Protein AF-A0A256YGH6-F1 (afdb_monomer_lite)

Structure (mmCIF, N/CA/C/O backbone):
data_AF-A0A256YGH6-F1
#
_entry.id   AF-A0A256YGH6-F1
#
loop_
_atom_site.group_PDB
_atom_site.id
_atom_site.type_symbol
_atom_site.label_atom_id
_atom_site.label_alt_id
_atom_site.label_comp_id
_atom_site.label_asym_id
_atom_site.label_entity_id
_atom_site.label_seq_id
_atom_site.pdbx_PDB_ins_code
_atom_site.Cartn_x
_atom_site.Cartn_y
_atom_site.Cartn_z
_atom_site.occupancy
_atom_site.B_iso_or_equiv
_atom_site.auth_seq_id
_atom_site.auth_comp_id
_atom_site.auth_asym_id
_atom_site.auth_atom_id
_atom_site.pdbx_PDB_model_num
ATOM 1 N N . MET A 1 1 ? -4.719 -17.980 8.425 1.00 71.00 1 MET A N 1
ATOM 2 C CA . MET A 1 1 ? -3.438 -17.326 8.752 1.00 71.00 1 MET A CA 1
ATOM 3 C C . MET A 1 1 ? -3.113 -16.319 7.674 1.00 71.00 1 MET A C 1
ATOM 5 O O . MET A 1 1 ? -2.747 -16.699 6.565 1.00 71.00 1 MET A O 1
ATOM 9 N N . SER A 1 2 ? -3.296 -15.052 8.016 1.00 83.19 2 SER A N 1
ATOM 10 C CA . SER A 1 2 ? -3.000 -13.905 7.166 1.00 83.19 2 SER A CA 1
ATOM 11 C C . SER A 1 2 ? -1.559 -13.424 7.353 1.00 83.19 2 SER A C 1
ATOM 13 O O . SER A 1 2 ? -1.019 -13.462 8.461 1.00 83.19 2 SER A O 1
ATOM 15 N N . ASN A 1 3 ? -0.956 -12.934 6.267 1.00 86.62 3 ASN A N 1
ATOM 16 C CA . ASN A 1 3 ? 0.365 -12.302 6.276 1.00 86.62 3 ASN A CA 1
ATOM 17 C C . ASN A 1 3 ? 0.227 -10.785 6.457 1.00 86.62 3 ASN A C 1
ATOM 19 O O . ASN A 1 3 ? -0.635 -10.165 5.835 1.00 86.62 3 ASN A O 1
ATOM 23 N N . ILE A 1 4 ? 1.121 -10.171 7.237 1.00 89.56 4 ILE A N 1
ATOM 24 C CA . ILE A 1 4 ? 1.230 -8.709 7.340 1.00 89.56 4 ILE A CA 1
ATOM 25 C C . ILE A 1 4 ? 2.461 -8.231 6.583 1.00 89.56 4 ILE A C 1
ATOM 27 O O . ILE A 1 4 ? 3.572 -8.694 6.828 1.00 89.56 4 ILE A O 1
ATOM 31 N N . ILE A 1 5 ? 2.263 -7.247 5.707 1.00 91.50 5 ILE A N 1
ATOM 32 C CA . ILE A 1 5 ? 3.339 -6.570 4.986 1.00 91.50 5 ILE A CA 1
ATOM 33 C C . ILE A 1 5 ? 3.406 -5.126 5.480 1.00 91.50 5 ILE A C 1
ATOM 35 O O . ILE A 1 5 ? 2.500 -4.331 5.235 1.00 91.50 5 ILE A O 1
ATOM 39 N N . GLY A 1 6 ? 4.487 -4.784 6.180 1.00 92.25 6 GLY A N 1
ATOM 40 C CA . GLY A 1 6 ? 4.780 -3.406 6.568 1.00 92.25 6 GLY A CA 1
ATOM 41 C C . GLY A 1 6 ? 5.519 -2.670 5.452 1.00 92.25 6 GLY A C 1
ATOM 42 O O . GLY A 1 6 ? 6.625 -3.059 5.089 1.00 92.25 6 GLY A O 1
ATOM 43 N N . VAL A 1 7 ? 4.938 -1.589 4.928 1.00 93.88 7 VAL A N 1
ATOM 44 C CA . VAL A 1 7 ? 5.594 -0.723 3.934 1.00 93.88 7 VAL A CA 1
ATOM 45 C C . VAL A 1 7 ? 6.160 0.506 4.639 1.00 93.88 7 VAL A C 1
ATOM 47 O O . VAL A 1 7 ? 5.420 1.398 5.052 1.00 93.88 7 VAL A O 1
ATOM 50 N N . VAL A 1 8 ? 7.485 0.563 4.772 1.00 92.81 8 VAL A N 1
ATOM 51 C CA . VAL A 1 8 ? 8.197 1.615 5.515 1.00 92.81 8 VAL A CA 1
ATOM 52 C C . VAL A 1 8 ? 9.238 2.316 4.645 1.00 92.81 8 VAL A C 1
ATOM 54 O O . VAL A 1 8 ? 9.671 1.798 3.621 1.00 92.81 8 VAL A O 1
ATOM 57 N N . SER A 1 9 ? 9.640 3.527 5.035 1.00 91.62 9 SER A N 1
ATOM 58 C CA . SER A 1 9 ? 10.709 4.267 4.356 1.00 91.62 9 SER A CA 1
ATOM 59 C C . SER A 1 9 ? 11.329 5.320 5.265 1.00 91.62 9 SER A C 1
ATOM 61 O O . SER A 1 9 ? 10.597 5.977 6.002 1.00 91.62 9 SER A O 1
ATOM 63 N N . GLY A 1 10 ? 12.622 5.603 5.099 1.00 86.00 10 GLY A N 1
ATOM 64 C CA . GLY A 1 10 ? 13.323 6.632 5.880 1.00 86.00 10 GLY A CA 1
ATOM 65 C C . GLY A 1 10 ? 13.026 8.091 5.501 1.00 86.00 10 GLY A C 1
ATOM 66 O O . GLY A 1 10 ? 13.488 8.992 6.192 1.00 86.00 10 GLY A O 1
ATOM 67 N N . LYS A 1 11 ? 12.293 8.362 4.407 1.00 88.31 11 LYS A N 1
ATOM 68 C CA . LYS A 1 11 ? 11.998 9.729 3.932 1.00 88.31 11 LYS A CA 1
ATOM 69 C C . LYS A 1 11 ? 10.553 9.891 3.447 1.00 88.31 11 LYS A C 1
ATOM 71 O O . LYS A 1 11 ? 9.914 8.936 3.001 1.00 88.31 11 LYS A O 1
ATOM 76 N N . GLY A 1 12 ? 10.039 11.120 3.510 1.00 88.06 12 GLY A N 1
ATOM 77 C CA . GLY A 1 12 ? 8.783 11.506 2.860 1.00 88.06 12 GLY A CA 1
ATOM 78 C C . GLY A 1 12 ? 8.911 11.522 1.331 1.00 88.06 12 GLY A C 1
ATOM 79 O O . GLY A 1 12 ? 10.006 11.665 0.795 1.00 88.06 12 GLY A O 1
ATOM 80 N N . GLY A 1 13 ? 7.798 11.351 0.614 1.00 89.31 13 GLY A N 1
ATOM 81 C CA . GLY A 1 13 ? 7.758 11.513 -0.849 1.00 89.31 13 GLY A CA 1
ATOM 82 C C . GLY A 1 13 ? 8.298 10.350 -1.696 1.00 89.31 13 GLY A C 1
ATOM 83 O O . GLY A 1 13 ? 8.192 10.410 -2.920 1.00 89.31 13 GLY A O 1
ATOM 84 N N . VAL A 1 14 ? 8.795 9.266 -1.086 1.00 93.69 14 VAL A N 1
ATOM 85 C CA . VAL A 1 14 ? 9.309 8.082 -1.814 1.00 93.69 14 VAL A CA 1
ATOM 86 C C . VAL A 1 14 ? 8.220 7.208 -2.453 1.00 93.69 14 VAL A C 1
ATOM 88 O O . VAL A 1 14 ? 8.531 6.278 -3.186 1.00 93.69 14 VAL A O 1
ATOM 91 N N . GLY A 1 15 ? 6.940 7.484 -2.177 1.00 94.50 15 GLY A N 1
ATOM 92 C CA . GLY A 1 15 ? 5.806 6.786 -2.793 1.00 94.50 15 GLY A CA 1
ATOM 93 C C . GLY A 1 15 ? 5.227 5.600 -2.014 1.00 94.50 15 GLY A C 1
ATOM 94 O O . GLY A 1 15 ? 4.549 4.792 -2.634 1.00 94.50 15 GLY A O 1
ATOM 95 N N . LYS A 1 16 ? 5.432 5.501 -0.689 1.00 96.12 16 LYS A N 1
ATOM 96 C CA . LYS A 1 16 ? 4.867 4.426 0.163 1.00 96.12 16 LYS A CA 1
ATOM 97 C C . LYS A 1 16 ? 3.370 4.184 -0.072 1.00 96.12 16 LYS A C 1
ATOM 99 O O . LYS A 1 16 ? 2.977 3.067 -0.364 1.00 96.12 16 LYS A O 1
ATOM 104 N N . THR A 1 17 ? 2.550 5.233 0.011 1.00 96.25 17 THR A N 1
ATOM 105 C CA . THR A 1 17 ? 1.087 5.152 -0.154 1.00 96.25 17 THR A CA 1
ATOM 106 C C . THR A 1 17 ? 0.711 4.590 -1.522 1.00 96.25 17 THR A C 1
ATOM 108 O O . THR A 1 17 ? -0.016 3.605 -1.627 1.00 96.25 17 THR A O 1
ATOM 111 N N . THR A 1 18 ? 1.294 5.166 -2.575 1.00 97.50 18 THR A N 1
ATOM 112 C CA . THR A 1 18 ? 1.090 4.728 -3.956 1.00 97.50 18 THR A CA 1
ATOM 113 C C . THR A 1 18 ? 1.539 3.288 -4.162 1.00 97.50 18 THR A C 1
ATOM 115 O O . THR A 1 18 ? 0.856 2.525 -4.841 1.00 97.50 18 THR A O 1
ATOM 118 N N . PHE A 1 19 ? 2.667 2.906 -3.567 1.00 98.00 19 PHE A N 1
ATOM 119 C CA . PHE A 1 19 ? 3.175 1.546 -3.607 1.00 98.00 19 PHE A CA 1
ATOM 120 C C . PHE A 1 19 ? 2.209 0.570 -2.925 1.00 98.00 19 PHE A C 1
ATOM 122 O O . PHE A 1 19 ? 1.831 -0.414 -3.550 1.00 98.00 19 PHE A O 1
ATOM 129 N N . SER A 1 20 ? 1.739 0.861 -1.708 1.00 97.94 20 SER A N 1
ATOM 130 C CA . SER A 1 20 ? 0.801 0.000 -0.972 1.00 97.94 20 SER A CA 1
ATOM 131 C C . SER A 1 20 ? -0.504 -0.228 -1.738 1.00 97.94 20 SER A C 1
ATOM 133 O O . SER A 1 20 ? -0.975 -1.359 -1.832 1.00 97.94 20 SER A O 1
ATOM 135 N N . ILE A 1 21 ? -1.061 0.830 -2.338 1.00 98.31 21 ILE A N 1
ATOM 136 C CA . ILE A 1 21 ? -2.282 0.751 -3.153 1.00 98.31 21 ILE A CA 1
ATOM 137 C C . ILE A 1 21 ? -2.081 -0.150 -4.373 1.00 98.31 21 ILE A C 1
ATOM 139 O O . ILE A 1 21 ? -2.912 -1.012 -4.657 1.00 98.31 21 ILE A O 1
ATOM 143 N N . ASN A 1 22 ? -0.981 0.038 -5.103 1.00 98.50 22 ASN A N 1
ATOM 144 C CA . ASN A 1 22 ? -0.730 -0.727 -6.322 1.00 98.50 22 ASN A CA 1
ATOM 145 C C . ASN A 1 22 ? -0.284 -2.162 -6.039 1.00 98.50 22 ASN A C 1
ATOM 147 O O . ASN A 1 22 ? -0.649 -3.060 -6.790 1.00 98.50 22 ASN A O 1
ATOM 151 N N . LEU A 1 23 ? 0.416 -2.409 -4.932 1.00 98.25 23 LEU A N 1
ATOM 152 C CA . LEU A 1 23 ? 0.711 -3.763 -4.482 1.00 98.25 23 LEU A CA 1
ATOM 153 C C . LEU A 1 23 ? -0.577 -4.521 -4.137 1.00 98.25 23 LEU A C 1
ATOM 155 O O . LEU A 1 23 ? -0.752 -5.647 -4.590 1.00 98.25 23 LEU A O 1
ATOM 159 N N . ALA A 1 24 ? -1.505 -3.902 -3.400 1.00 98.25 24 ALA A N 1
ATOM 160 C CA . ALA A 1 24 ? -2.806 -4.506 -3.109 1.00 98.25 24 ALA A CA 1
ATOM 161 C C . ALA A 1 24 ? -3.620 -4.767 -4.387 1.00 98.25 24 ALA A C 1
ATOM 163 O O . ALA A 1 24 ? -4.238 -5.821 -4.528 1.00 98.25 24 ALA A O 1
ATOM 164 N N . ALA A 1 25 ? -3.572 -3.841 -5.350 1.00 98.44 25 ALA A N 1
ATOM 165 C CA . ALA A 1 25 ? -4.190 -4.026 -6.659 1.00 98.44 25 ALA A CA 1
ATOM 166 C C . ALA A 1 25 ? -3.588 -5.206 -7.437 1.00 98.44 25 ALA A C 1
ATOM 168 O O . ALA A 1 25 ? -4.333 -6.020 -7.975 1.00 98.44 25 ALA A O 1
ATOM 169 N N . ALA A 1 26 ? -2.261 -5.349 -7.444 1.00 98.19 26 ALA A N 1
ATOM 170 C CA . ALA A 1 26 ? -1.594 -6.486 -8.072 1.00 98.19 26 ALA A CA 1
ATOM 171 C C . ALA A 1 26 ? -1.927 -7.803 -7.362 1.00 98.19 26 ALA A C 1
ATOM 173 O O . ALA A 1 26 ? -2.310 -8.760 -8.020 1.00 98.19 26 ALA A O 1
ATOM 174 N N . LEU A 1 27 ? -1.873 -7.849 -6.027 1.00 97.38 27 LEU A N 1
ATOM 175 C CA . LEU A 1 27 ? -2.275 -9.024 -5.245 1.00 97.38 27 LEU A CA 1
ATOM 176 C C . LEU A 1 27 ? -3.722 -9.445 -5.547 1.00 97.38 27 LEU A C 1
ATOM 178 O O . LEU A 1 27 ? -3.999 -10.639 -5.655 1.00 97.38 27 LEU A O 1
ATOM 182 N N . LYS A 1 28 ? -4.628 -8.481 -5.753 1.00 97.00 28 LYS A N 1
ATOM 183 C CA . LYS A 1 28 ? -6.014 -8.757 -6.144 1.00 97.00 28 LYS A CA 1
ATOM 184 C C . LYS A 1 28 ? -6.123 -9.461 -7.500 1.00 97.00 28 LYS A C 1
ATOM 186 O O . LYS A 1 28 ? -6.984 -10.320 -7.643 1.00 97.00 28 LYS A O 1
ATOM 191 N N . GLU A 1 29 ? -5.269 -9.147 -8.473 1.00 95.75 29 GLU A N 1
ATOM 192 C CA . GLU A 1 29 ? -5.244 -9.875 -9.753 1.00 95.75 29 GLU A CA 1
ATOM 193 C C . GLU A 1 29 ? -4.756 -11.327 -9.618 1.00 95.75 29 GLU A C 1
ATOM 195 O O . GLU A 1 29 ? -5.006 -12.137 -10.504 1.00 95.75 29 GLU A O 1
ATOM 200 N N . PHE A 1 30 ? -4.093 -11.671 -8.510 1.00 95.94 30 PHE A N 1
ATOM 201 C CA . PHE A 1 30 ? -3.751 -13.049 -8.140 1.00 95.94 30 PHE A CA 1
ATOM 202 C C . PHE A 1 30 ? -4.774 -13.666 -7.166 1.00 95.94 30 PHE A C 1
ATOM 204 O O . PHE A 1 30 ? -4.424 -14.572 -6.396 1.00 95.94 30 PHE A O 1
ATOM 211 N N . ASP A 1 31 ? -6.009 -13.154 -7.170 1.00 95.75 31 ASP A N 1
ATOM 212 C CA . ASP A 1 31 ? -7.140 -13.582 -6.336 1.00 95.75 31 ASP A CA 1
ATOM 213 C C . ASP A 1 31 ? -6.859 -13.535 -4.826 1.00 95.75 31 ASP A C 1
ATOM 215 O O . ASP A 1 31 ? -7.415 -14.309 -4.046 1.00 95.75 31 ASP A O 1
ATOM 219 N N . GLN A 1 32 ? -5.965 -12.643 -4.386 1.00 95.25 32 GLN A N 1
ATOM 220 C CA . GLN A 1 32 ? -5.670 -12.484 -2.964 1.00 95.25 32 GLN A CA 1
ATOM 221 C C . GLN A 1 32 ? -6.642 -11.520 -2.294 1.00 95.25 32 GLN A C 1
ATOM 223 O O . GLN A 1 32 ? -6.850 -10.390 -2.749 1.00 95.25 32 GLN A O 1
ATOM 228 N N . ASP A 1 33 ? -7.173 -11.950 -1.153 1.00 92.31 33 ASP A N 1
ATOM 229 C CA . ASP A 1 33 ? -8.047 -11.136 -0.321 1.00 92.31 33 ASP A CA 1
ATOM 230 C C . ASP A 1 33 ? -7.225 -10.262 0.637 1.00 92.31 33 ASP A C 1
ATOM 232 O O . ASP A 1 33 ? -6.892 -10.660 1.750 1.00 92.31 33 ASP A O 1
ATOM 236 N N . SER A 1 34 ? -6.849 -9.066 0.181 1.00 94.25 34 SER A N 1
ATOM 237 C CA . SER A 1 34 ? -6.014 -8.132 0.947 1.00 94.25 34 SER A CA 1
ATOM 238 C C . SER A 1 34 ? -6.809 -6.939 1.482 1.00 94.25 34 SER A C 1
ATOM 240 O O . SER A 1 34 ? -7.787 -6.491 0.878 1.00 94.25 34 SER A O 1
ATOM 242 N N . ILE A 1 35 ? -6.380 -6.419 2.636 1.00 96.81 35 ILE A N 1
ATOM 243 C CA . ILE A 1 35 ? -6.884 -5.179 3.239 1.00 96.81 35 ILE A CA 1
ATOM 244 C C . ILE A 1 35 ? -5.704 -4.225 3.404 1.00 96.81 35 ILE A C 1
ATOM 246 O O . ILE A 1 35 ? -4.675 -4.587 3.972 1.00 96.81 35 ILE A O 1
ATOM 250 N N . ILE A 1 36 ? -5.862 -2.999 2.918 1.00 97.56 36 ILE A N 1
ATOM 251 C CA . ILE A 1 36 ? -4.903 -1.918 3.131 1.00 97.56 36 ILE A CA 1
ATOM 252 C C . ILE A 1 36 ? -5.259 -1.215 4.440 1.00 97.56 36 ILE A C 1
ATOM 254 O O . ILE A 1 36 ? -6.402 -0.808 4.613 1.00 97.56 36 ILE A O 1
ATOM 258 N N . VAL A 1 37 ? -4.293 -1.024 5.335 1.00 96.44 37 VAL A N 1
ATOM 259 C CA . VAL A 1 37 ? -4.479 -0.254 6.575 1.00 96.44 37 VAL A CA 1
ATOM 260 C C . VAL A 1 37 ? -3.609 0.997 6.499 1.00 96.44 37 VAL A C 1
ATOM 262 O O . VAL A 1 37 ? -2.388 0.884 6.388 1.00 96.44 37 VAL A O 1
ATOM 265 N N . ASP A 1 38 ? -4.217 2.185 6.513 1.00 94.69 38 ASP A N 1
ATOM 266 C CA . ASP A 1 38 ? -3.473 3.450 6.480 1.00 94.69 38 ASP A CA 1
ATOM 267 C C . ASP A 1 38 ? -2.982 3.803 7.888 1.00 94.69 38 ASP A C 1
ATOM 269 O O . ASP A 1 38 ? -3.749 4.301 8.701 1.00 94.69 38 ASP A O 1
ATOM 273 N N . VAL A 1 39 ? -1.717 3.514 8.196 1.00 93.00 39 VAL A N 1
ATOM 274 C CA . VAL A 1 39 ? -1.124 3.736 9.532 1.00 93.00 39 VAL A CA 1
ATOM 275 C C . VAL A 1 39 ? -0.412 5.098 9.629 1.00 93.00 39 VAL A C 1
ATOM 277 O O . VAL A 1 39 ? 0.130 5.445 10.677 1.00 93.00 39 VAL A O 1
ATOM 280 N N . ASP A 1 40 ? -0.412 5.910 8.566 1.00 90.00 40 ASP A N 1
ATOM 281 C CA . ASP A 1 40 ? 0.141 7.270 8.608 1.00 90.00 40 ASP A CA 1
ATOM 282 C C . ASP A 1 40 ? -0.887 8.243 9.208 1.00 90.00 40 ASP A C 1
ATOM 284 O O . ASP A 1 40 ? -1.488 9.057 8.514 1.00 90.00 40 ASP A O 1
ATOM 288 N N . LEU A 1 41 ? -1.111 8.136 10.524 1.00 87.38 41 LEU A N 1
ATOM 289 C CA . LEU A 1 41 ? -2.117 8.937 11.240 1.00 87.38 41 LEU A CA 1
ATOM 290 C C . LEU A 1 41 ? -1.853 10.450 11.154 1.00 87.38 41 LEU A C 1
ATOM 292 O O . LEU A 1 41 ? -2.773 11.245 11.322 1.00 87.38 41 LEU A O 1
ATOM 296 N N . GLY A 1 42 ? -0.594 10.848 10.943 1.00 85.31 42 GLY A N 1
ATOM 297 C CA . GLY A 1 42 ? -0.197 12.252 10.862 1.00 85.31 42 GLY A CA 1
ATOM 298 C C . GLY A 1 42 ? -0.398 12.856 9.474 1.00 85.31 42 GLY A C 1
ATOM 299 O O . GLY A 1 42 ? -0.683 14.044 9.369 1.00 85.31 42 GLY A O 1
ATOM 300 N N . ASN A 1 43 ? -0.246 12.057 8.415 1.00 86.81 43 ASN A N 1
ATOM 301 C CA . ASN A 1 43 ? -0.436 12.491 7.032 1.00 86.81 43 ASN A CA 1
ATOM 302 C C . ASN A 1 43 ? -1.141 11.394 6.215 1.00 86.81 43 ASN A C 1
ATOM 304 O O . ASN A 1 43 ? -0.526 10.797 5.322 1.00 86.81 43 ASN A O 1
ATOM 308 N N . PRO A 1 44 ? -2.426 11.118 6.488 1.00 88.88 44 PRO A N 1
ATOM 309 C CA . PRO A 1 44 ? -3.133 10.054 5.799 1.00 88.88 44 PRO A CA 1
ATOM 310 C C . PRO A 1 44 ? -3.378 10.425 4.343 1.00 88.88 44 PRO A C 1
ATOM 312 O O . PRO A 1 44 ? -3.794 11.536 4.013 1.00 88.88 44 PRO A O 1
ATOM 315 N N . ASN A 1 45 ? -3.089 9.484 3.449 1.00 92.44 45 ASN A N 1
ATOM 316 C CA . ASN A 1 45 ? -3.084 9.735 2.007 1.00 92.44 45 ASN A CA 1
ATOM 317 C C . ASN A 1 45 ? -3.847 8.673 1.208 1.00 92.44 45 ASN A C 1
ATOM 319 O O . ASN A 1 45 ? -4.170 8.924 0.045 1.00 92.44 45 ASN A O 1
ATOM 323 N N . ILE A 1 46 ? -4.156 7.503 1.786 1.00 95.50 46 ILE A N 1
ATOM 324 C CA . ILE A 1 46 ? -4.797 6.417 1.028 1.00 95.50 46 ILE A CA 1
ATOM 325 C C . ILE A 1 46 ? -6.205 6.818 0.595 1.00 95.50 46 ILE A C 1
ATOM 327 O O . ILE A 1 46 ? -6.559 6.632 -0.569 1.00 95.50 46 ILE A O 1
ATOM 331 N N . ALA A 1 47 ? -6.984 7.416 1.503 1.00 94.38 47 ALA A N 1
ATOM 332 C CA . ALA A 1 47 ? -8.335 7.873 1.194 1.00 94.38 47 ALA A CA 1
ATOM 333 C C . ALA A 1 47 ? -8.343 8.892 0.044 1.00 94.38 47 ALA A C 1
ATOM 335 O O . ALA A 1 47 ? -9.138 8.762 -0.881 1.00 94.38 47 ALA A O 1
ATOM 336 N N . LEU A 1 48 ? -7.399 9.839 0.051 1.00 93.25 48 LEU A N 1
ATOM 337 C CA . LEU A 1 48 ? -7.256 10.837 -1.011 1.00 93.25 48 LEU A CA 1
ATOM 338 C C . LEU A 1 48 ? -6.875 10.203 -2.353 1.00 93.25 48 LEU A C 1
ATOM 340 O O . LEU A 1 48 ? -7.495 10.520 -3.360 1.00 93.25 48 LEU A O 1
ATOM 344 N N . GLN A 1 49 ? -5.891 9.297 -2.376 1.00 95.38 49 GLN A N 1
ATOM 345 C CA . GLN A 1 49 ? -5.433 8.653 -3.618 1.00 95.38 49 GLN A CA 1
ATOM 346 C C . GLN A 1 49 ? -6.449 7.689 -4.236 1.00 95.38 49 GLN A C 1
ATOM 348 O O . GLN A 1 49 ? -6.336 7.373 -5.418 1.00 95.38 49 GLN A O 1
ATOM 353 N N . LEU A 1 50 ? -7.399 7.194 -3.444 1.00 96.31 50 LEU A N 1
ATOM 354 C CA . LEU A 1 50 ? -8.479 6.320 -3.897 1.00 96.31 50 LEU A CA 1
ATO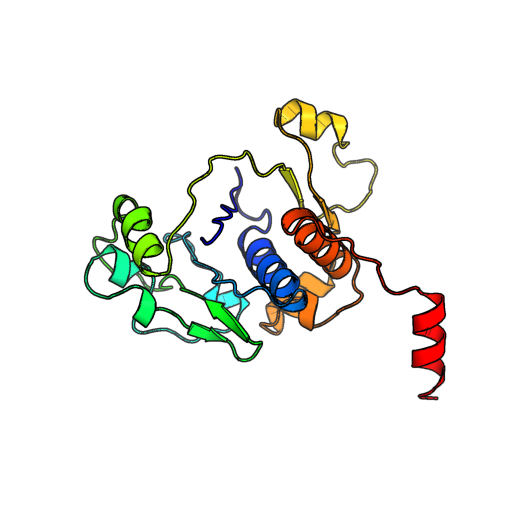M 355 C C . LEU A 1 50 ? -9.826 7.046 -3.988 1.00 96.31 50 LEU A C 1
ATOM 357 O O . LEU A 1 50 ? -10.838 6.409 -4.243 1.00 96.31 50 LEU A O 1
ATOM 361 N N . GLY A 1 51 ? -9.882 8.365 -3.774 1.00 95.00 51 GLY A N 1
ATOM 362 C CA . GLY A 1 51 ? -11.149 9.104 -3.802 1.00 95.00 51 GLY A CA 1
ATOM 363 C C . GLY A 1 51 ? -12.195 8.571 -2.812 1.00 95.00 51 GLY A C 1
ATOM 364 O O . GLY A 1 51 ? -13.394 8.648 -3.079 1.00 95.00 51 GLY A O 1
ATOM 365 N N . ILE A 1 52 ? -11.752 8.006 -1.686 1.00 94.31 52 ILE A N 1
ATOM 366 C CA . ILE A 1 52 ? -12.633 7.526 -0.619 1.00 94.31 52 ILE A CA 1
ATOM 367 C C . ILE A 1 52 ? -13.235 8.762 0.066 1.00 94.31 52 ILE A C 1
ATOM 369 O O . ILE A 1 52 ? -12.483 9.660 0.461 1.00 94.31 52 ILE A O 1
ATOM 373 N N . PRO A 1 53 ? -14.571 8.844 0.207 1.00 91.06 53 PRO A N 1
ATOM 374 C CA . PRO A 1 53 ? -15.207 9.963 0.891 1.00 91.06 53 PRO A CA 1
ATOM 375 C C . PRO A 1 53 ? -14.807 10.002 2.370 1.00 91.06 53 PRO A C 1
ATOM 377 O O . PRO A 1 53 ? -14.253 9.047 2.914 1.00 91.06 53 PRO A O 1
ATOM 380 N N . SER A 1 54 ? -15.120 11.106 3.049 1.00 86.12 54 SER A N 1
ATOM 381 C CA . SER A 1 54 ? -14.959 11.166 4.502 1.00 86.12 54 SER A CA 1
ATOM 382 C C . SER A 1 54 ? -15.770 10.045 5.157 1.00 86.12 54 SER A C 1
ATOM 384 O O . SER A 1 54 ? -16.983 9.942 4.962 1.00 86.12 54 SER A O 1
ATOM 386 N N . MET A 1 55 ? -15.070 9.190 5.897 1.00 86.06 55 MET A N 1
ATOM 387 C CA . MET A 1 55 ? -15.656 8.068 6.615 1.00 86.06 55 MET A CA 1
ATOM 388 C C . MET A 1 55 ? -15.939 8.483 8.061 1.00 86.06 55 MET A C 1
ATOM 390 O O . MET A 1 55 ? -15.083 9.122 8.671 1.00 86.06 55 MET A O 1
ATOM 394 N N . PRO A 1 56 ? -17.096 8.104 8.633 1.00 83.12 56 PRO A N 1
ATOM 395 C CA . PRO A 1 56 ? -17.401 8.387 10.035 1.00 83.12 56 PRO A CA 1
ATOM 396 C C . PRO A 1 56 ? -16.567 7.537 11.003 1.00 83.12 56 PRO A C 1
ATOM 398 O O . PRO A 1 56 ? -16.402 7.924 12.151 1.00 83.12 56 PRO A O 1
ATOM 401 N N . LEU A 1 57 ? -16.070 6.381 10.547 1.00 90.94 57 LEU A N 1
ATOM 402 C CA . LEU A 1 57 ? -15.225 5.469 11.312 1.00 90.94 57 LEU A CA 1
ATOM 403 C C . LEU A 1 57 ? -13.930 5.220 10.542 1.00 90.94 57 LEU A C 1
ATOM 405 O O . LEU A 1 57 ? -13.956 4.709 9.420 1.00 90.94 57 LEU A O 1
ATOM 409 N N . THR A 1 58 ? -12.806 5.570 11.152 1.00 94.06 58 THR A N 1
ATOM 410 C CA . THR A 1 58 ? -11.459 5.411 10.598 1.00 94.06 58 THR A CA 1
ATOM 411 C C . THR A 1 58 ? -10.588 4.599 11.551 1.00 94.06 58 THR A C 1
ATOM 413 O O . THR A 1 58 ? -11.045 4.133 12.599 1.00 94.06 58 THR A O 1
ATOM 416 N N . LEU A 1 59 ? -9.320 4.391 11.195 1.00 94.50 59 LEU A N 1
ATOM 417 C CA . LEU A 1 59 ? -8.367 3.742 12.091 1.00 94.50 59 LEU A CA 1
ATOM 418 C C . LEU A 1 59 ? -8.240 4.489 13.429 1.00 94.50 59 LEU A C 1
ATOM 420 O O . LEU A 1 59 ? -8.066 3.850 14.461 1.00 94.50 59 LEU A O 1
ATOM 424 N N . GLN A 1 60 ? -8.367 5.816 13.441 1.00 92.69 60 GLN A N 1
ATOM 425 C CA . GLN A 1 60 ? -8.248 6.622 14.653 1.00 92.69 60 GLN A CA 1
ATOM 426 C C . GLN A 1 60 ? -9.326 6.276 15.685 1.00 92.69 60 GLN A C 1
ATOM 428 O O . GLN A 1 60 ? -8.979 6.030 16.837 1.00 92.69 60 GLN A O 1
ATOM 433 N N . GLU A 1 61 ? -10.601 6.183 15.290 1.00 93.25 61 GLU A N 1
ATOM 434 C CA . GLU A 1 61 ? -11.690 5.807 16.207 1.00 93.25 61 GLU A CA 1
ATOM 435 C C . GLU A 1 61 ? -11.506 4.372 16.735 1.00 93.25 61 GLU A C 1
ATOM 437 O O . GLU A 1 61 ? -11.781 4.084 17.901 1.00 93.25 61 GLU A O 1
ATOM 442 N N . VAL A 1 62 ? -10.951 3.469 15.920 1.00 94.50 62 VAL A N 1
ATOM 443 C CA . VAL A 1 62 ? -10.589 2.112 16.365 1.00 94.50 62 VAL A CA 1
ATOM 444 C C . VAL A 1 62 ? -9.483 2.154 17.422 1.00 94.50 62 VAL A C 1
ATOM 446 O O . VAL A 1 62 ? -9.607 1.541 18.480 1.00 94.50 62 VAL A O 1
ATOM 449 N N . LEU A 1 63 ? -8.411 2.912 17.179 1.00 94.12 63 LEU A N 1
ATOM 450 C CA . LEU A 1 63 ? -7.287 3.038 18.115 1.00 94.12 63 LEU A CA 1
ATOM 451 C C . LEU A 1 63 ? -7.646 3.838 19.381 1.00 94.12 63 LEU A C 1
ATOM 453 O O . LEU A 1 63 ? -7.018 3.655 20.428 1.00 94.12 63 LEU A O 1
ATOM 457 N N . ALA A 1 64 ? -8.670 4.688 19.321 1.00 92.62 64 ALA A N 1
ATOM 458 C CA . ALA A 1 64 ? -9.263 5.337 20.487 1.00 92.62 64 ALA A CA 1
ATOM 459 C C . ALA A 1 64 ? -10.121 4.366 21.328 1.00 92.62 64 ALA A C 1
ATOM 461 O O . ALA A 1 64 ? -10.352 4.613 22.510 1.00 92.62 64 ALA A O 1
ATOM 462 N N . GLY A 1 65 ? -10.516 3.213 20.771 1.00 91.62 65 GLY A N 1
ATOM 463 C CA . GLY A 1 65 ? -11.421 2.250 21.411 1.00 91.62 65 GLY A CA 1
ATOM 4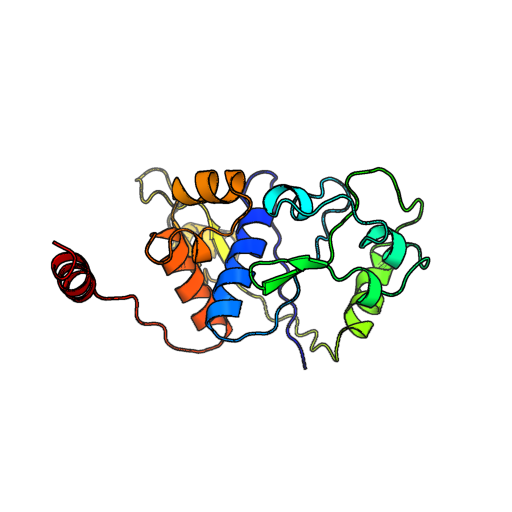64 C C . GLY A 1 65 ? -12.903 2.598 21.241 1.00 91.62 65 GLY A C 1
ATOM 465 O O . GLY A 1 65 ? -13.746 2.072 21.963 1.00 91.62 65 GLY A O 1
ATOM 466 N N . GLU A 1 66 ? -13.222 3.484 20.300 1.00 92.06 66 GLU A N 1
ATOM 467 C CA . GLU A 1 66 ? -14.575 3.973 20.021 1.00 92.06 66 GLU A CA 1
ATOM 468 C C . GLU A 1 66 ? -15.299 3.108 18.978 1.00 92.06 66 GLU A C 1
ATOM 470 O O . GLU A 1 66 ? -16.527 3.136 18.881 1.00 92.06 66 GLU A O 1
ATOM 475 N N . ALA A 1 67 ? -14.554 2.310 18.208 1.00 92.12 67 ALA A N 1
ATOM 476 C CA . ALA A 1 67 ? -15.096 1.453 17.164 1.00 92.12 67 ALA A CA 1
ATOM 477 C C . ALA A 1 67 ? -14.337 0.130 17.024 1.00 92.12 67 ALA A C 1
ATOM 479 O O . ALA A 1 67 ? -13.160 0.011 17.353 1.00 92.12 67 ALA A O 1
ATOM 480 N N . ARG A 1 68 ? -15.026 -0.868 16.469 1.00 94.19 68 ARG A N 1
ATOM 481 C CA . ARG A 1 68 ? -14.426 -2.130 16.029 1.00 94.19 68 ARG A CA 1
ATOM 482 C C . ARG A 1 68 ? -13.799 -1.981 14.649 1.00 94.19 68 ARG A C 1
ATOM 484 O O . ARG A 1 68 ? -14.394 -1.348 13.776 1.00 94.19 68 ARG A O 1
ATOM 491 N N . ILE A 1 69 ? -12.649 -2.617 14.424 1.00 95.06 69 ILE A N 1
ATOM 492 C CA . ILE A 1 69 ? -11.899 -2.483 13.166 1.00 95.06 69 ILE A CA 1
ATOM 493 C C . ILE A 1 69 ? -12.683 -2.967 11.938 1.00 95.06 69 ILE A C 1
ATOM 495 O O . ILE A 1 69 ? -12.533 -2.429 10.847 1.00 95.06 69 ILE A O 1
ATOM 499 N N . GLN A 1 70 ? -13.576 -3.946 12.097 1.00 95.00 70 GLN A N 1
ATOM 500 C CA . GLN A 1 70 ? -14.379 -4.471 10.990 1.00 95.00 70 GLN A CA 1
ATOM 501 C C . GLN A 1 70 ? -15.376 -3.426 10.471 1.00 95.00 70 GLN A C 1
ATOM 503 O O . GLN A 1 70 ? -15.763 -3.473 9.307 1.00 95.00 70 GLN A O 1
ATOM 508 N N . HIS A 1 71 ? -15.779 -2.467 11.313 1.00 94.56 71 HIS A N 1
ATOM 509 C CA . HIS A 1 71 ? -16.699 -1.394 10.934 1.00 94.56 71 HIS A CA 1
ATOM 510 C C . HIS A 1 71 ? -16.002 -0.228 10.217 1.00 94.56 71 HIS A C 1
ATOM 512 O O . HIS A 1 71 ? -16.689 0.611 9.639 1.00 94.56 71 HIS A O 1
ATOM 518 N N . SER A 1 72 ? -14.666 -0.164 10.234 1.00 94.69 72 SER A N 1
ATOM 519 C CA . SER A 1 72 ? -13.892 0.850 9.505 1.00 94.69 72 SER A CA 1
ATOM 520 C C . SER A 1 72 ? -13.400 0.367 8.135 1.00 94.69 72 SER A C 1
ATOM 522 O O . SER A 1 72 ? -12.682 1.091 7.446 1.00 94.69 72 SER A O 1
ATOM 524 N N . ILE A 1 73 ? -13.802 -0.836 7.700 1.00 96.75 73 ILE A N 1
ATOM 525 C CA . ILE A 1 73 ? -13.465 -1.358 6.372 1.00 96.75 73 ILE A CA 1
ATOM 526 C C . ILE A 1 73 ? -14.325 -0.665 5.311 1.00 96.75 73 ILE A C 1
ATOM 528 O O . ILE A 1 73 ? -15.536 -0.860 5.220 1.00 96.75 73 ILE A O 1
ATOM 532 N N . PHE A 1 74 ? -13.671 0.094 4.442 1.00 96.88 74 PHE A N 1
ATOM 533 C CA . PHE A 1 74 ? -14.241 0.614 3.212 1.00 96.88 74 PHE A CA 1
ATOM 534 C C . PHE A 1 74 ? -14.012 -0.361 2.052 1.00 96.88 74 PHE A C 1
ATOM 536 O O . PHE A 1 74 ? -12.878 -0.742 1.746 1.00 96.88 74 PHE A O 1
ATOM 543 N N . HIS A 1 75 ? -15.093 -0.729 1.366 1.00 96.94 75 HIS A N 1
ATOM 544 C CA . HIS A 1 75 ? -15.054 -1.532 0.147 1.00 96.94 75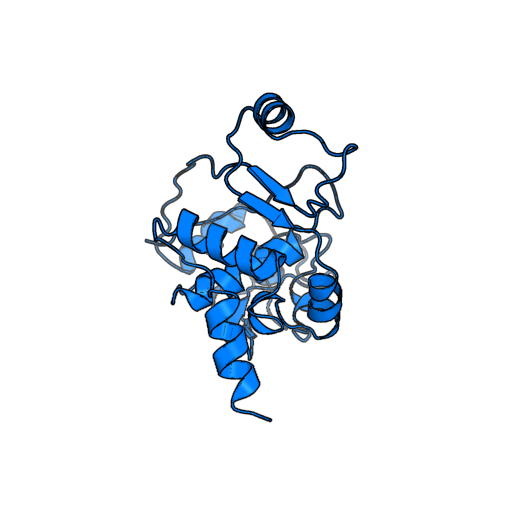 HIS A CA 1
ATOM 545 C C . HIS A 1 75 ? -15.048 -0.610 -1.074 1.00 96.94 75 HIS A C 1
ATOM 547 O O . HIS A 1 75 ? -16.069 -0.033 -1.444 1.00 96.94 75 HIS A O 1
ATOM 553 N N . HIS A 1 76 ? -13.888 -0.468 -1.708 1.00 96.44 76 HIS A N 1
ATOM 554 C CA . HIS A 1 76 ? -13.730 0.380 -2.880 1.00 96.44 76 HIS A CA 1
ATOM 555 C C . HIS A 1 76 ? -14.386 -0.257 -4.124 1.00 96.44 76 HIS A C 1
ATOM 557 O O . HIS A 1 76 ? -14.258 -1.471 -4.301 1.00 96.44 76 HIS A O 1
ATOM 563 N N . PRO A 1 77 ? -15.003 0.515 -5.046 1.00 94.50 77 PRO A N 1
ATOM 564 C CA . PRO A 1 77 ? -15.650 -0.020 -6.255 1.00 94.50 77 PRO A CA 1
ATOM 565 C C . PRO A 1 77 ? -14.755 -0.883 -7.158 1.00 94.50 77 PRO A C 1
ATOM 567 O O . PRO A 1 77 ? -15.237 -1.783 -7.835 1.00 94.50 77 PRO A O 1
ATOM 570 N N . VAL A 1 78 ? -13.438 -0.655 -7.135 1.00 92.62 78 VAL A N 1
ATOM 571 C CA . VAL A 1 78 ? -12.444 -1.489 -7.851 1.00 92.62 78 VAL A CA 1
ATOM 572 C C . VAL A 1 78 ? -12.090 -2.793 -7.110 1.00 92.62 78 VAL A C 1
ATOM 574 O O . VAL A 1 78 ? -11.162 -3.510 -7.476 1.00 92.62 78 VAL A O 1
ATOM 577 N N . GLY A 1 79 ? -12.814 -3.095 -6.033 1.00 94.44 79 GLY A N 1
ATOM 578 C CA . GLY A 1 79 ? -12.713 -4.312 -5.237 1.00 94.44 79 GLY A CA 1
ATOM 579 C C . GLY A 1 79 ? -11.538 -4.360 -4.256 1.00 94.44 79 GLY A C 1
ATOM 580 O O . GLY A 1 79 ? -11.194 -5.453 -3.807 1.00 94.44 79 GLY A O 1
ATOM 581 N N . LEU A 1 80 ? -10.924 -3.221 -3.927 1.00 97.56 80 LEU A N 1
ATOM 582 C CA . LEU A 1 80 ? -9.963 -3.118 -2.823 1.00 97.56 80 LEU A CA 1
ATOM 583 C C . LEU A 1 80 ? -10.696 -2.930 -1.492 1.00 97.56 80 LEU A C 1
ATOM 585 O O . LEU A 1 80 ? -11.733 -2.271 -1.446 1.00 97.56 80 LEU A O 1
ATOM 589 N N . LYS A 1 81 ? -10.128 -3.461 -0.408 1.00 97.94 81 LYS A N 1
ATOM 590 C CA . LYS A 1 81 ? -10.578 -3.199 0.963 1.00 97.94 81 LYS A CA 1
ATOM 591 C C . LYS A 1 81 ? -9.576 -2.287 1.655 1.00 97.94 81 LYS A C 1
ATOM 593 O O . LYS A 1 81 ? -8.370 -2.520 1.568 1.00 97.94 81 LYS A O 1
ATOM 598 N N . VAL A 1 82 ? -10.067 -1.252 2.323 1.00 97.56 82 VAL A N 1
ATOM 599 C CA . VAL A 1 82 ? -9.226 -0.214 2.922 1.00 97.56 82 VAL A CA 1
ATOM 600 C C . VAL A 1 82 ? -9.758 0.147 4.296 1.00 97.56 82 VAL A C 1
ATOM 602 O O . VAL A 1 82 ? -10.943 0.405 4.437 1.00 97.56 82 VAL A O 1
ATOM 605 N N . ILE A 1 83 ? -8.882 0.216 5.288 1.00 96.81 83 ILE A N 1
ATOM 606 C CA . ILE A 1 83 ? -9.139 0.871 6.567 1.00 96.81 83 ILE A CA 1
ATOM 607 C C . ILE A 1 83 ? -8.421 2.222 6.500 1.00 96.81 83 ILE A C 1
ATOM 609 O O . ILE A 1 83 ? -7.192 2.267 6.645 1.00 96.81 83 ILE A O 1
ATOM 613 N N . PRO A 1 84 ? -9.140 3.309 6.167 1.00 94.88 84 PRO A N 1
ATOM 614 C CA . PRO A 1 84 ? -8.537 4.620 6.020 1.00 94.88 84 PRO A CA 1
ATOM 615 C C . PRO A 1 84 ? -8.235 5.229 7.387 1.00 94.88 84 PRO A C 1
ATOM 617 O O . PRO A 1 84 ? -8.869 4.899 8.390 1.00 94.88 84 PRO A O 1
ATOM 620 N N . SER A 1 85 ? -7.311 6.180 7.388 1.00 92.19 85 SER A N 1
ATOM 621 C CA . SER A 1 85 ? -7.094 7.091 8.504 1.00 92.19 85 SER A CA 1
ATOM 622 C C . SER A 1 85 ? -7.808 8.424 8.253 1.00 92.19 85 SER A C 1
ATOM 624 O O . SER A 1 85 ? -7.914 8.872 7.109 1.00 92.19 85 SER A O 1
ATOM 626 N N . SER A 1 86 ? -8.319 9.054 9.311 1.00 85.69 86 SER A N 1
ATOM 627 C CA . SER A 1 86 ? -9.026 10.340 9.273 1.00 85.69 86 SER A CA 1
ATOM 628 C C . SER A 1 86 ? -8.147 11.473 8.755 1.00 85.69 86 SER A C 1
ATOM 630 O O . SER A 1 86 ? -7.037 11.681 9.232 1.00 85.69 86 SER A O 1
ATOM 632 N N . LEU A 1 87 ? -8.683 12.245 7.803 1.00 77.06 87 LEU A N 1
ATOM 633 C CA . LEU A 1 87 ? -8.090 13.498 7.312 1.00 77.06 87 LEU A CA 1
ATOM 634 C C . LEU A 1 87 ? -8.314 14.676 8.269 1.00 77.06 87 LEU A C 1
ATOM 636 O O . LEU A 1 87 ? -7.727 15.741 8.090 1.00 77.06 87 LEU A O 1
ATOM 640 N N . SER A 1 88 ? -9.204 14.511 9.247 1.00 72.00 88 SER A N 1
ATOM 641 C CA . SER A 1 88 ? -9.463 15.505 10.283 1.00 72.00 88 SER A CA 1
ATOM 642 C C . SER A 1 88 ? -8.745 15.107 11.568 1.00 72.00 88 SER A C 1
ATOM 644 O O . SER A 1 88 ? -8.395 13.945 11.753 1.00 72.00 88 SER A O 1
ATOM 646 N N . MET A 1 89 ? -8.558 16.050 12.493 1.00 61.62 89 MET A N 1
ATOM 647 C CA . MET A 1 89 ? -8.049 15.740 13.836 1.00 61.62 89 MET A CA 1
ATOM 648 C C . MET A 1 89 ? -9.112 15.049 14.720 1.00 61.62 89 MET A C 1
ATOM 650 O O . MET A 1 89 ? -9.266 15.396 15.889 1.00 61.62 89 MET A O 1
ATOM 654 N N . SER A 1 90 ? -9.883 14.111 14.159 1.00 58.81 90 SER A N 1
ATOM 655 C CA . SER A 1 90 ? -10.791 13.235 14.906 1.00 58.81 90 SER A CA 1
ATOM 656 C C . SER A 1 90 ? -10.009 12.077 15.543 1.00 58.81 90 SER A C 1
ATOM 658 O O . SER A 1 90 ? -8.936 11.704 15.067 1.00 58.81 90 SER A O 1
ATOM 660 N N . GLY A 1 91 ? -10.509 11.546 16.663 1.00 57.53 91 GLY A N 1
ATOM 661 C CA . GLY A 1 91 ? -9.838 10.486 17.426 1.00 57.53 91 GLY A CA 1
ATOM 662 C C . GLY A 1 91 ? -8.735 10.985 18.366 1.00 57.53 91 GLY A C 1
ATOM 663 O O . GLY A 1 91 ? -7.619 10.457 18.380 1.00 57.53 91 GLY A O 1
ATOM 664 N N . ALA A 1 92 ? -9.035 12.011 19.170 1.00 60.19 92 ALA A N 1
ATOM 665 C CA . ALA A 1 92 ? -8.182 12.404 20.288 1.00 60.19 92 ALA A CA 1
ATOM 666 C C . ALA A 1 92 ? -7.939 11.186 21.202 1.00 60.19 92 ALA A C 1
ATOM 668 O O . ALA A 1 92 ? -8.873 10.664 21.799 1.00 60.19 92 ALA A O 1
ATOM 669 N N . GLY A 1 93 ? -6.689 10.724 21.300 1.00 73.94 93 GLY A N 1
ATOM 670 C CA . GLY A 1 93 ? -6.340 9.537 22.090 1.00 73.94 93 GLY A CA 1
ATOM 671 C C . GLY A 1 93 ? -6.124 8.248 21.291 1.00 73.94 93 GLY A C 1
ATOM 672 O O . GLY A 1 93 ? -6.023 7.184 21.901 1.00 73.94 93 GLY A O 1
ATOM 673 N N . ALA A 1 94 ? -6.010 8.321 19.959 1.00 85.25 94 ALA A N 1
ATOM 674 C CA . ALA A 1 94 ? -5.538 7.195 19.156 1.00 85.25 94 ALA A CA 1
ATOM 675 C C . ALA A 1 94 ? -4.167 6.696 19.655 1.00 85.25 94 ALA A C 1
ATOM 677 O O . ALA A 1 94 ? -3.177 7.430 19.647 1.00 85.25 94 ALA A O 1
ATOM 678 N N . ASP A 1 95 ? -4.115 5.431 20.074 1.00 88.56 95 ASP A N 1
ATOM 679 C CA . ASP A 1 95 ? -2.910 4.788 20.592 1.00 88.56 95 ASP A CA 1
ATOM 680 C C . ASP A 1 95 ? -2.417 3.704 19.625 1.00 88.56 95 ASP A C 1
ATOM 682 O O . ASP A 1 95 ? -3.004 2.625 19.511 1.00 88.56 95 ASP A O 1
ATOM 686 N N . LEU A 1 96 ? -1.300 3.977 18.941 1.00 88.56 96 LEU A N 1
ATOM 687 C CA . LEU A 1 96 ? -0.667 3.031 18.017 1.00 88.56 96 LEU A CA 1
ATOM 688 C C . LEU A 1 96 ? -0.224 1.726 18.694 1.00 88.56 96 LEU A C 1
ATOM 690 O O . LEU A 1 96 ? -0.069 0.720 18.001 1.00 88.56 96 LEU A O 1
ATOM 694 N N . SER A 1 97 ? -0.050 1.694 20.021 1.00 90.38 97 SER A N 1
ATOM 695 C CA . SER A 1 97 ? 0.267 0.455 20.742 1.00 90.38 97 SER A CA 1
ATOM 696 C C . SER A 1 97 ? -0.845 -0.596 20.598 1.00 90.38 97 SER A C 1
ATOM 698 O O . SER A 1 97 ? -0.561 -1.795 20.524 1.00 90.38 97 SER A O 1
ATOM 700 N N . LYS A 1 98 ? -2.096 -0.146 20.421 1.00 92.00 98 LYS A N 1
ATOM 701 C CA . LYS A 1 98 ? -3.279 -0.993 20.210 1.00 92.00 98 LYS A CA 1
ATOM 702 C C . LYS A 1 98 ? -3.417 -1.510 18.782 1.00 92.00 98 LYS A C 1
ATOM 704 O O . LYS A 1 98 ? -4.232 -2.394 18.534 1.00 92.00 98 LYS A O 1
ATOM 709 N N . LEU A 1 99 ? -2.612 -1.024 17.831 1.00 92.31 99 LEU A N 1
ATOM 710 C CA . LEU A 1 99 ? -2.706 -1.424 16.422 1.00 92.31 99 LEU A CA 1
ATOM 711 C C . LEU A 1 99 ? -2.589 -2.941 16.249 1.00 92.31 99 LEU A C 1
ATOM 713 O O . LEU A 1 99 ? -3.336 -3.546 15.488 1.00 92.31 99 LEU A O 1
ATOM 717 N N . LYS A 1 100 ? -1.670 -3.574 16.984 1.00 90.75 100 LYS A N 1
ATOM 718 C CA . LYS A 1 100 ? -1.480 -5.027 16.925 1.00 90.75 100 LYS A CA 1
ATOM 719 C C . LYS A 1 100 ? -2.726 -5.790 17.377 1.00 90.75 100 LYS A C 1
ATOM 721 O O . LYS A 1 100 ? -3.019 -6.839 16.811 1.00 90.75 100 LYS A O 1
ATOM 726 N N . GLU A 1 101 ? -3.412 -5.303 18.404 1.00 91.31 101 GLU A N 1
ATOM 727 C CA . GLU A 1 101 ? -4.640 -5.915 18.916 1.00 91.31 101 GLU A CA 1
ATOM 728 C C . GLU A 1 101 ? -5.788 -5.699 17.937 1.00 91.31 101 GLU A C 1
ATOM 730 O O . GLU A 1 101 ? -6.433 -6.667 17.553 1.00 91.31 101 GLU A O 1
ATOM 735 N N . ALA A 1 102 ? -5.943 -4.473 17.434 1.00 93.00 102 ALA A N 1
ATOM 736 C CA . ALA A 1 102 ? -6.959 -4.139 16.447 1.00 93.00 102 ALA A CA 1
ATOM 737 C C . ALA A 1 102 ? -6.827 -4.999 15.177 1.00 93.00 102 ALA A C 1
ATOM 739 O O . ALA A 1 102 ? -7.800 -5.607 14.748 1.00 93.00 102 ALA A O 1
ATOM 740 N N . ILE A 1 103 ? -5.625 -5.132 14.596 1.00 91.69 103 ILE A N 1
ATOM 741 C CA . ILE A 1 103 ? -5.437 -5.944 13.379 1.00 91.69 103 ILE A CA 1
ATOM 742 C C . ILE A 1 103 ? -5.757 -7.425 13.651 1.00 91.69 103 ILE A C 1
ATOM 744 O O . ILE A 1 103 ? -6.347 -8.071 12.790 1.00 91.69 103 ILE A O 1
ATOM 748 N N . LYS A 1 104 ? -5.447 -7.963 14.842 1.00 90.62 104 LYS A N 1
ATOM 749 C CA . LYS A 1 104 ? -5.784 -9.353 15.223 1.00 90.62 104 LYS A CA 1
ATOM 750 C C . LYS A 1 104 ? -7.277 -9.654 15.246 1.00 90.62 104 LYS A C 1
ATOM 752 O O . LYS A 1 104 ? -7.642 -10.823 15.190 1.00 90.62 104 LYS A O 1
ATOM 757 N N . GLU A 1 105 ? -8.135 -8.644 15.318 1.00 91.62 105 GLU A N 1
ATOM 758 C CA . GLU A 1 105 ? -9.574 -8.862 15.198 1.00 91.62 105 GLU A CA 1
ATOM 759 C C . GLU A 1 105 ? -10.017 -9.136 13.746 1.00 91.62 105 GLU A C 1
ATOM 761 O O . GLU A 1 105 ? -11.151 -9.565 13.530 1.00 91.62 105 GLU A O 1
ATOM 766 N N . LEU A 1 106 ? -9.164 -8.880 12.743 1.00 89.75 106 LEU A N 1
ATOM 767 C CA . LEU A 1 106 ? -9.477 -9.131 11.331 1.00 89.75 106 LEU A CA 1
ATOM 768 C C . LEU A 1 106 ? -9.288 -10.601 10.933 1.00 89.75 106 LEU A C 1
ATOM 770 O O . LEU A 1 106 ? -10.109 -11.125 10.186 1.00 89.75 106 LEU A O 1
ATOM 774 N N . ASP A 1 107 ? -8.216 -11.247 11.396 1.00 86.56 107 ASP A N 1
ATOM 775 C CA . ASP A 1 107 ? -7.924 -12.670 11.170 1.00 86.56 107 ASP A CA 1
ATOM 776 C C . ASP A 1 107 ? -6.823 -13.151 12.137 1.00 86.56 107 ASP A C 1
ATOM 778 O O . ASP A 1 107 ? -6.106 -12.352 12.750 1.00 86.56 107 ASP A O 1
ATOM 782 N N . GLU A 1 108 ? -6.630 -14.467 12.226 1.00 81.00 108 GLU A N 1
ATOM 783 C CA . GLU A 1 108 ? -5.417 -15.044 12.795 1.00 81.00 108 GLU A CA 1
ATOM 784 C C . GLU A 1 108 ? -4.196 -14.623 11.970 1.00 81.00 108 GLU A C 1
ATOM 786 O O . GLU A 1 108 ? -4.026 -15.002 10.806 1.00 81.00 108 GLU A O 1
ATOM 791 N N . ILE A 1 109 ? -3.316 -13.845 12.593 1.00 78.19 109 ILE A N 1
ATOM 792 C CA . ILE A 1 109 ? -2.124 -13.296 11.948 1.00 78.19 109 ILE A CA 1
ATOM 793 C C . ILE A 1 109 ? -0.897 -14.088 12.355 1.00 78.19 109 ILE A C 1
ATOM 795 O O . ILE A 1 109 ? -0.594 -14.216 13.546 1.00 78.19 109 ILE A O 1
ATOM 799 N N . ASP A 1 110 ? -0.123 -14.491 11.354 1.00 71.81 110 ASP A N 1
ATOM 800 C CA . ASP A 1 110 ? 1.238 -14.951 11.575 1.00 71.81 110 ASP A CA 1
ATOM 801 C C . ASP A 1 110 ? 2.191 -13.745 11.573 1.00 71.81 110 ASP A C 1
ATOM 803 O O . ASP A 1 110 ? 2.502 -13.156 10.537 1.00 71.81 110 ASP A O 1
ATOM 807 N N . LEU A 1 111 ? 2.636 -13.334 12.764 1.00 68.00 111 LEU A N 1
ATOM 808 C CA . LEU A 1 111 ? 3.620 -12.262 12.935 1.00 68.00 111 LEU A CA 1
ATOM 809 C C . LEU A 1 111 ? 5.039 -12.815 12.783 1.00 68.00 111 LEU A C 1
ATOM 811 O O . LEU A 1 111 ? 5.858 -12.697 13.701 1.00 68.00 111 LEU A O 1
ATOM 815 N N . ARG A 1 112 ? 5.354 -13.407 11.630 1.00 65.94 112 ARG A N 1
ATOM 816 C CA . ARG A 1 112 ? 6.755 -13.685 11.306 1.00 65.94 112 ARG A CA 1
ATOM 817 C C . ARG A 1 112 ? 7.442 -12.371 10.999 1.00 65.94 112 ARG A C 1
ATOM 819 O O . ARG A 1 112 ? 7.059 -11.653 10.080 1.00 65.94 112 ARG A O 1
ATOM 826 N N . LYS A 1 113 ? 8.483 -12.060 11.766 1.00 61.66 113 LYS A N 1
ATOM 827 C CA . LYS A 1 113 ? 9.455 -11.028 11.395 1.00 61.66 113 LYS A CA 1
ATOM 828 C C . LYS A 1 113 ? 10.420 -11.611 10.364 1.00 61.66 113 LYS A C 1
ATOM 830 O O . LYS A 1 113 ? 11.618 -11.685 10.609 1.00 61.66 113 LYS A O 1
ATOM 835 N N . ASP A 1 114 ? 9.882 -12.072 9.244 1.00 68.69 114 ASP A N 1
ATOM 836 C CA . ASP A 1 114 ? 10.712 -12.381 8.091 1.00 68.69 114 ASP A CA 1
ATOM 837 C C . ASP A 1 114 ? 11.053 -11.030 7.451 1.00 68.69 114 ASP A C 1
ATOM 839 O O . ASP A 1 114 ? 10.157 -10.227 7.185 1.00 68.69 114 ASP A O 1
ATOM 843 N N . ASN A 1 115 ? 12.342 -10.724 7.283 1.00 59.75 115 ASN A N 1
ATOM 844 C CA . ASN A 1 115 ? 12.779 -9.467 6.674 1.00 59.75 115 ASN A CA 1
ATOM 845 C C . ASN A 1 115 ? 12.347 -9.443 5.200 1.00 59.75 115 ASN A C 1
ATOM 847 O O . ASN A 1 115 ? 13.043 -9.943 4.316 1.00 59.75 115 ASN A O 1
ATOM 851 N N . ILE A 1 116 ? 11.164 -8.881 4.945 1.00 74.19 116 ILE A N 1
ATOM 852 C CA . ILE A 1 116 ? 10.654 -8.604 3.605 1.00 74.19 116 ILE A CA 1
ATOM 853 C C . ILE A 1 116 ? 11.564 -7.521 3.019 1.00 74.19 116 ILE A C 1
ATOM 855 O O . ILE A 1 116 ? 11.687 -6.440 3.589 1.00 74.19 116 ILE A O 1
ATOM 859 N N . GLY A 1 117 ? 12.273 -7.868 1.945 1.00 89.88 117 GLY A N 1
ATOM 860 C CA . GLY A 1 117 ? 13.436 -7.121 1.478 1.00 89.88 117 GLY A CA 1
ATOM 861 C C . GLY A 1 117 ? 13.165 -5.730 0.900 1.00 89.88 117 GLY A C 1
ATOM 862 O O . GLY A 1 117 ? 12.068 -5.178 0.971 1.00 89.88 117 GLY A O 1
ATOM 863 N N . VAL A 1 118 ? 14.202 -5.148 0.306 1.00 93.75 118 VAL A N 1
ATOM 864 C CA . VAL A 1 118 ? 14.195 -3.768 -0.186 1.00 93.75 118 VAL A CA 1
ATOM 865 C C . VAL A 1 118 ? 13.459 -3.672 -1.519 1.00 93.75 118 VAL A C 1
ATOM 867 O O . VAL A 1 118 ? 13.638 -4.498 -2.416 1.00 93.75 118 VAL A O 1
ATOM 870 N N . VAL A 1 119 ? 12.650 -2.626 -1.675 1.00 95.19 119 VAL A N 1
ATOM 871 C CA . VAL A 1 119 ? 12.108 -2.221 -2.973 1.00 95.19 119 VAL A CA 1
ATOM 872 C C . VAL A 1 119 ? 12.727 -0.892 -3.371 1.00 95.19 119 VAL A C 1
ATOM 874 O O . VAL A 1 119 ? 12.630 0.086 -2.629 1.00 95.19 119 VAL A O 1
ATOM 877 N N . ILE A 1 120 ? 13.314 -0.840 -4.565 1.00 95.38 120 ILE A N 1
ATOM 878 C CA . ILE A 1 120 ? 13.743 0.426 -5.163 1.00 95.38 120 ILE A CA 1
ATOM 879 C C . ILE A 1 120 ? 12.578 0.961 -5.989 1.00 95.38 120 ILE A C 1
ATOM 881 O O . ILE A 1 120 ? 12.167 0.343 -6.969 1.00 95.38 120 ILE A O 1
ATOM 885 N N . ASN A 1 121 ? 12.025 2.099 -5.581 1.00 96.19 121 ASN A N 1
ATOM 886 C CA . ASN A 1 121 ? 10.916 2.740 -6.278 1.00 96.19 121 ASN A CA 1
ATOM 887 C C . ASN A 1 121 ? 11.414 3.854 -7.207 1.00 96.19 121 ASN A C 1
ATOM 889 O O . ASN A 1 121 ? 12.441 4.468 -6.924 1.00 96.19 121 ASN A O 1
ATOM 893 N N . ARG A 1 122 ? 10.628 4.169 -8.244 1.00 95.06 122 ARG A N 1
ATOM 894 C CA . ARG A 1 122 ? 10.899 5.238 -9.221 1.00 95.06 122 ARG A CA 1
ATOM 895 C C . ARG A 1 122 ? 12.211 5.065 -9.993 1.00 95.06 122 ARG A C 1
ATOM 897 O O . ARG A 1 122 ? 12.907 6.045 -10.238 1.00 95.06 122 ARG A O 1
ATOM 904 N N . VAL A 1 123 ? 12.530 3.833 -10.380 1.00 95.50 123 VAL A N 1
ATOM 905 C CA . VAL A 1 123 ? 13.750 3.520 -11.140 1.00 95.50 123 VAL A CA 1
ATOM 906 C C . VAL A 1 123 ? 13.656 4.093 -12.554 1.00 95.50 123 VAL A C 1
ATOM 908 O O . VAL A 1 123 ? 12.726 3.770 -13.296 1.00 95.50 123 VAL A O 1
ATOM 911 N N . ARG A 1 124 ? 14.617 4.935 -12.932 1.00 93.69 124 ARG A N 1
ATOM 912 C CA . ARG A 1 124 ? 14.706 5.581 -14.252 1.00 93.69 124 ARG A CA 1
ATOM 913 C C . ARG A 1 124 ? 15.658 4.865 -15.202 1.00 93.69 124 ARG A C 1
ATOM 915 O O . ARG A 1 124 ? 15.530 5.048 -16.410 1.00 93.69 124 ARG A O 1
ATOM 922 N N . ASN A 1 125 ? 16.547 4.023 -14.673 1.00 87.00 125 ASN A N 1
ATOM 923 C CA . ASN A 1 125 ? 17.624 3.359 -15.409 1.00 87.00 125 ASN A CA 1
ATOM 924 C C . ASN A 1 125 ? 18.583 4.360 -16.073 1.00 87.00 125 ASN A C 1
ATOM 926 O O . ASN A 1 125 ? 18.995 4.170 -17.219 1.00 87.00 125 ASN A O 1
ATOM 930 N N . ASP A 1 126 ? 18.927 5.436 -15.362 1.00 89.44 126 ASP A N 1
ATOM 931 C CA . ASP A 1 126 ? 19.955 6.382 -15.795 1.00 89.44 126 ASP A CA 1
ATOM 932 C C . ASP A 1 126 ? 21.258 6.211 -14.994 1.00 89.44 126 ASP A C 1
ATOM 934 O O . ASP A 1 126 ? 21.297 5.567 -13.946 1.00 89.44 126 ASP A O 1
ATOM 938 N N . ALA A 1 127 ? 22.361 6.749 -15.524 1.00 86.50 127 ALA A N 1
ATOM 939 C CA . ALA A 1 127 ? 23.703 6.555 -14.968 1.00 86.50 127 ALA A CA 1
ATOM 940 C C . ALA A 1 127 ? 23.936 7.257 -13.615 1.00 86.50 127 ALA A C 1
ATOM 942 O O . ALA A 1 127 ? 25.030 7.156 -13.063 1.00 86.50 127 ALA A O 1
ATOM 943 N N . TYR A 1 128 ? 22.947 7.996 -13.106 1.00 91.12 128 TYR A N 1
ATOM 944 C CA . TYR A 1 128 ? 23.035 8.753 -11.859 1.00 91.12 128 TYR A CA 1
ATOM 945 C C . TYR A 1 128 ? 22.273 8.075 -10.707 1.00 91.12 128 TYR A C 1
ATOM 947 O O . TYR A 1 128 ? 22.191 8.640 -9.614 1.00 91.12 128 TYR A O 1
ATOM 955 N N . GLU A 1 129 ? 21.724 6.877 -10.929 1.00 91.56 129 GLU A N 1
ATOM 956 C CA . GLU A 1 129 ? 21.107 6.047 -9.894 1.00 91.56 129 GLU A CA 1
ATOM 957 C C . GLU A 1 129 ? 22.134 5.118 -9.231 1.00 91.56 129 GLU A C 1
ATOM 959 O O . GLU A 1 129 ? 23.069 4.635 -9.870 1.00 91.56 129 GLU A O 1
ATOM 964 N N . LEU A 1 130 ? 21.934 4.838 -7.939 1.00 89.69 130 LEU A N 1
ATOM 965 C CA . LEU A 1 130 ? 22.716 3.819 -7.237 1.00 89.69 130 LEU A CA 1
ATOM 966 C C . LEU A 1 130 ? 22.480 2.451 -7.877 1.00 89.69 130 LEU A C 1
ATOM 968 O O . LEU A 1 130 ? 21.341 2.081 -8.200 1.00 89.69 130 LEU A O 1
ATOM 972 N N . ASN A 1 131 ? 23.550 1.676 -8.020 1.00 90.12 131 ASN A N 1
ATOM 973 C CA . ASN A 1 131 ? 23.425 0.320 -8.533 1.00 90.12 131 ASN A CA 1
ATOM 974 C C . ASN A 1 131 ? 22.824 -0.624 -7.468 1.00 90.12 131 ASN A C 1
ATOM 976 O O . ASN A 1 131 ? 22.658 -0.262 -6.302 1.00 90.12 131 ASN A O 1
ATOM 980 N N . SER A 1 132 ? 22.424 -1.833 -7.881 1.00 89.75 132 SER A N 1
ATOM 981 C CA . SER A 1 132 ? 21.793 -2.794 -6.959 1.00 89.75 132 SER A CA 1
ATOM 982 C C . SER A 1 132 ? 22.700 -3.167 -5.794 1.00 89.75 132 SER A C 1
ATOM 984 O O . SER A 1 132 ? 22.236 -3.200 -4.659 1.00 89.75 132 SER A O 1
ATOM 986 N N . ASP A 1 133 ? 23.971 -3.426 -6.084 1.00 90.94 133 ASP A N 1
ATOM 987 C CA . ASP A 1 133 ? 24.933 -3.945 -5.116 1.00 90.94 133 ASP A CA 1
ATOM 988 C C . ASP A 1 133 ? 25.220 -2.896 -4.036 1.00 90.94 133 ASP A C 1
ATOM 990 O O . ASP A 1 133 ? 25.281 -3.215 -2.852 1.00 90.94 133 ASP A O 1
ATOM 994 N N . GLU A 1 134 ? 25.312 -1.622 -4.427 1.00 93.25 134 GLU A N 1
ATOM 995 C CA . GLU A 1 134 ? 25.426 -0.487 -3.509 1.00 93.25 134 GLU A CA 1
ATOM 996 C C . GLU A 1 134 ? 24.215 -0.394 -2.579 1.00 93.25 134 GLU A C 1
ATOM 998 O O . GLU A 1 134 ? 24.378 -0.239 -1.370 1.00 93.25 134 GLU A O 1
ATOM 1003 N N . VAL A 1 135 ? 22.996 -0.515 -3.114 1.00 92.31 135 VAL A N 1
ATOM 1004 C CA . VAL A 1 135 ? 21.773 -0.438 -2.303 1.00 92.31 135 VAL A CA 1
ATOM 1005 C C . VAL A 1 135 ? 21.660 -1.627 -1.347 1.00 92.31 135 VAL A C 1
ATOM 1007 O O . VAL A 1 135 ? 21.358 -1.428 -0.171 1.00 92.31 135 VAL A O 1
ATOM 1010 N N . GLU A 1 136 ? 21.917 -2.849 -1.816 1.00 92.88 136 GLU A N 1
ATOM 1011 C CA . GLU A 1 136 ? 21.891 -4.046 -0.964 1.00 92.88 136 GLU A CA 1
ATOM 1012 C C . GLU A 1 136 ? 22.946 -3.978 0.137 1.00 92.88 136 GLU A C 1
ATOM 1014 O O . GLU A 1 136 ? 22.644 -4.308 1.284 1.00 92.88 136 GLU A O 1
ATOM 1019 N N . LEU A 1 137 ? 24.147 -3.485 -0.181 1.00 92.62 137 LEU A N 1
ATOM 1020 C CA . LEU A 1 137 ? 25.212 -3.276 0.795 1.00 92.62 137 LEU A CA 1
ATOM 1021 C C . LEU A 1 137 ? 24.816 -2.232 1.846 1.00 92.62 137 LEU A C 1
ATOM 1023 O O . LEU A 1 137 ? 25.027 -2.451 3.033 1.00 92.62 137 LEU A O 1
ATOM 1027 N N . MET A 1 138 ? 24.215 -1.113 1.431 1.00 91.31 138 MET A N 1
ATOM 1028 C CA . MET A 1 138 ? 23.777 -0.053 2.347 1.00 91.31 138 MET A CA 1
ATOM 1029 C C . MET A 1 138 ? 22.617 -0.480 3.252 1.00 91.31 138 MET A C 1
ATOM 1031 O O . MET A 1 138 ? 22.515 -0.006 4.382 1.00 91.31 138 MET A O 1
ATOM 1035 N N . CYS A 1 139 ? 21.704 -1.310 2.746 1.00 89.31 139 CYS A N 1
ATOM 1036 C CA . CYS A 1 139 ? 20.531 -1.766 3.491 1.00 89.31 139 CYS A CA 1
ATOM 1037 C C . CYS A 1 139 ? 20.752 -3.086 4.239 1.00 89.31 139 CYS A C 1
ATOM 1039 O O . CYS A 1 139 ? 19.866 -3.494 4.992 1.00 89.31 139 CYS A O 1
ATOM 1041 N N . GLU A 1 140 ? 21.872 -3.773 3.994 1.00 90.94 140 GLU A N 1
ATOM 1042 C CA . GLU A 1 140 ? 22.177 -5.119 4.504 1.00 90.94 140 GLU A CA 1
ATOM 1043 C C . GLU A 1 140 ? 21.015 -6.110 4.290 1.00 90.94 140 GLU A C 1
ATOM 1045 O O . GLU A 1 140 ? 20.760 -7.011 5.088 1.00 90.94 140 GLU A O 1
ATOM 1050 N N . THR A 1 141 ? 20.245 -5.902 3.219 1.00 90.12 141 THR A N 1
ATOM 1051 C CA . THR A 1 141 ? 18.968 -6.572 2.959 1.00 90.12 141 THR A CA 1
ATOM 1052 C C . THR A 1 141 ? 18.777 -6.701 1.446 1.00 90.12 141 THR A C 1
ATOM 1054 O O . THR A 1 141 ? 18.952 -5.707 0.738 1.00 90.12 141 THR A O 1
ATOM 1057 N N . PRO A 1 142 ? 18.384 -7.881 0.929 1.00 91.94 142 PRO A N 1
ATOM 1058 C CA . PRO A 1 142 ? 18.266 -8.105 -0.508 1.00 91.94 142 PRO A CA 1
ATOM 1059 C C . PRO A 1 142 ? 17.164 -7.249 -1.135 1.00 91.94 142 PRO A C 1
ATOM 1061 O O . PRO A 1 142 ? 16.091 -7.067 -0.548 1.00 91.94 142 PRO A O 1
ATOM 1064 N N . ILE A 1 143 ? 17.390 -6.797 -2.367 1.00 94.44 143 ILE A N 1
ATOM 1065 C CA . ILE A 1 143 ? 16.362 -6.171 -3.191 1.00 94.44 143 ILE A CA 1
ATOM 1066 C C . ILE A 1 143 ? 15.427 -7.265 -3.703 1.00 94.44 143 ILE A C 1
ATOM 1068 O O . ILE A 1 143 ? 15.828 -8.221 -4.367 1.00 94.44 143 ILE A O 1
ATOM 1072 N N . ILE A 1 144 ? 14.135 -7.115 -3.426 1.00 94.31 144 ILE A N 1
ATOM 1073 C CA . ILE A 1 144 ? 13.106 -8.053 -3.893 1.00 94.31 144 ILE A CA 1
ATOM 1074 C C . ILE A 1 144 ? 12.399 -7.562 -5.153 1.00 94.31 144 ILE A C 1
ATOM 1076 O O . ILE A 1 144 ? 11.800 -8.373 -5.861 1.00 94.31 144 ILE A O 1
ATOM 1080 N N . CYS A 1 145 ? 12.448 -6.256 -5.431 1.00 94.56 145 CYS A N 1
ATOM 1081 C CA . CYS A 1 145 ? 11.810 -5.657 -6.595 1.00 94.56 145 CYS A CA 1
ATOM 1082 C C . CYS A 1 145 ? 12.355 -4.254 -6.901 1.00 94.56 145 CYS A C 1
ATOM 1084 O O . CYS A 1 145 ? 12.778 -3.510 -6.012 1.00 94.56 145 CYS A O 1
ATOM 1086 N N . ARG A 1 146 ? 12.282 -3.887 -8.179 1.00 95.81 146 ARG A N 1
ATOM 1087 C CA . ARG A 1 146 ? 12.426 -2.526 -8.683 1.00 95.81 146 ARG A CA 1
ATOM 1088 C C . ARG A 1 146 ? 11.110 -2.110 -9.322 1.00 95.81 146 ARG A C 1
ATOM 1090 O O . ARG A 1 146 ? 10.605 -2.849 -10.156 1.00 95.81 146 ARG A O 1
ATOM 1097 N N . ILE A 1 147 ? 10.585 -0.951 -8.944 1.00 97.56 147 ILE A N 1
ATOM 1098 C CA . ILE A 1 147 ? 9.404 -0.360 -9.575 1.00 97.56 147 ILE A CA 1
ATOM 1099 C C . ILE A 1 147 ? 9.866 0.795 -10.456 1.00 97.56 147 ILE A C 1
ATOM 1101 O O . ILE A 1 147 ? 10.448 1.767 -9.964 1.00 97.56 147 ILE A O 1
ATOM 1105 N N . SER A 1 148 ? 9.595 0.682 -11.751 1.00 96.88 148 SER A N 1
ATOM 1106 C CA . SER A 1 148 ? 9.942 1.684 -12.754 1.00 96.88 148 SER A CA 1
ATOM 1107 C C . SER A 1 148 ? 9.267 3.030 -12.475 1.00 96.88 148 SER A C 1
ATOM 1109 O O . SER A 1 148 ? 8.101 3.092 -12.074 1.00 96.88 148 SER A O 1
ATOM 1111 N N . GLU A 1 149 ? 9.979 4.129 -12.733 1.00 96.00 149 GLU A N 1
ATOM 1112 C CA . GLU A 1 149 ? 9.360 5.449 -12.838 1.00 96.00 149 GLU A CA 1
ATOM 1113 C C . GLU A 1 149 ? 8.394 5.445 -14.025 1.00 96.00 149 GLU A C 1
ATOM 1115 O O . GLU A 1 149 ? 8.775 5.178 -15.165 1.00 96.00 149 GLU A O 1
ATOM 1120 N N . ASP A 1 150 ? 7.124 5.740 -13.756 1.00 96.44 150 ASP A N 1
ATOM 1121 C CA . ASP A 1 150 ? 6.074 5.625 -14.760 1.00 96.44 150 ASP A CA 1
ATOM 1122 C C . ASP A 1 150 ? 5.081 6.795 -14.652 1.00 96.44 150 ASP A C 1
ATOM 1124 O O . ASP A 1 150 ? 4.369 6.925 -13.646 1.00 96.44 150 ASP A O 1
ATOM 1128 N N . PRO A 1 151 ? 4.955 7.651 -15.687 1.00 95.56 151 PRO A N 1
ATOM 1129 C CA . PRO A 1 151 ? 4.014 8.770 -15.669 1.00 95.56 151 PRO A CA 1
ATOM 1130 C C . PRO A 1 151 ? 2.548 8.320 -15.572 1.00 95.56 151 PRO A C 1
ATOM 11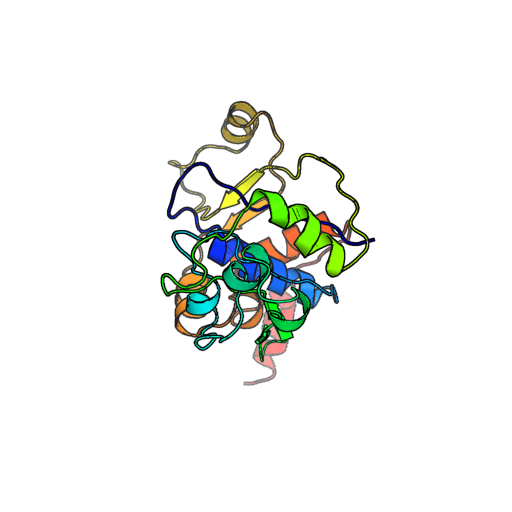32 O O . PRO A 1 151 ? 1.684 9.118 -15.193 1.00 95.56 151 PRO A O 1
ATOM 1135 N N . ASN A 1 152 ? 2.237 7.056 -15.887 1.00 96.75 152 ASN A N 1
ATOM 1136 C CA . ASN A 1 152 ? 0.897 6.506 -15.711 1.00 96.75 152 ASN A CA 1
ATOM 1137 C C . ASN A 1 152 ? 0.490 6.417 -14.243 1.00 96.75 152 ASN A C 1
ATOM 1139 O O . ASN A 1 152 ? -0.699 6.551 -13.974 1.00 96.75 152 ASN A O 1
ATOM 1143 N N . ILE A 1 153 ? 1.433 6.279 -13.304 1.00 96.94 153 ILE A N 1
ATOM 1144 C CA . ILE A 1 153 ? 1.139 6.278 -11.864 1.00 96.94 153 ILE A CA 1
ATOM 1145 C C . ILE A 1 153 ? 0.491 7.601 -11.451 1.00 96.94 153 ILE A C 1
ATOM 1147 O O . ILE A 1 153 ? -0.536 7.614 -10.774 1.00 96.94 153 ILE A O 1
ATOM 1151 N N . ARG A 1 154 ? 1.058 8.729 -11.896 1.00 94.62 154 ARG A N 1
ATOM 1152 C CA . ARG A 1 154 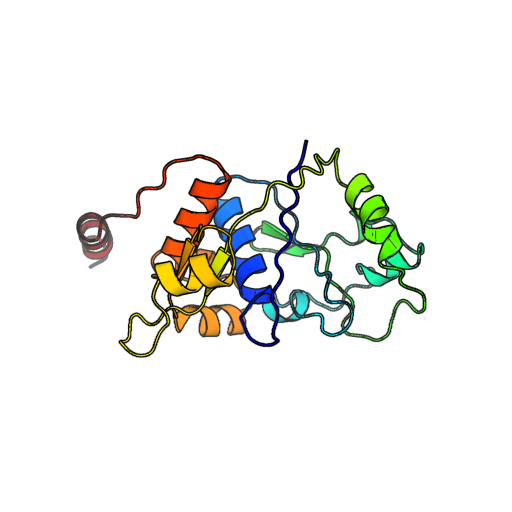? 0.524 10.060 -11.577 1.00 94.62 154 ARG A CA 1
ATOM 1153 C C . ARG A 1 154 ? -0.871 10.265 -12.165 1.00 94.62 154 ARG A C 1
ATOM 1155 O O . ARG A 1 154 ? -1.737 10.811 -11.491 1.00 94.62 154 ARG A O 1
ATOM 1162 N N . LYS A 1 155 ? -1.090 9.819 -13.406 1.00 96.06 155 LYS A N 1
ATOM 1163 C CA . LYS A 1 155 ? -2.411 9.883 -14.051 1.00 96.06 155 LYS A CA 1
ATOM 1164 C C . LYS A 1 155 ? -3.431 8.999 -13.325 1.00 96.06 155 LYS A C 1
ATOM 1166 O O . LYS A 1 155 ? -4.548 9.434 -13.092 1.00 96.06 155 LYS A O 1
ATOM 1171 N N . ALA A 1 156 ? -3.020 7.802 -12.910 1.00 96.44 156 ALA A N 1
ATOM 1172 C CA . ALA A 1 156 ? -3.855 6.869 -12.161 1.00 96.44 156 ALA A CA 1
ATOM 1173 C C . ALA A 1 156 ? -4.289 7.443 -10.807 1.00 96.44 156 ALA A C 1
ATOM 1175 O O . ALA A 1 156 ? -5.472 7.442 -10.484 1.00 96.44 156 ALA A O 1
ATOM 1176 N N . SER A 1 157 ? -3.350 8.050 -10.077 1.00 93.50 157 SER A N 1
ATOM 1177 C CA . SER A 1 157 ? -3.653 8.740 -8.822 1.00 93.50 157 SER A CA 1
ATOM 1178 C C . SER A 1 157 ? -4.608 9.921 -8.999 1.00 93.50 157 SER A C 1
ATOM 1180 O O . SER A 1 157 ? -5.379 10.188 -8.089 1.00 93.50 157 SER A O 1
ATOM 1182 N N . PHE A 1 158 ? -4.557 10.644 -10.122 1.00 94.00 158 PHE A N 1
ATOM 1183 C CA . PHE A 1 158 ? -5.508 11.727 -10.404 1.00 94.00 158 PHE A CA 1
ATOM 1184 C C . PHE A 1 158 ? -6.923 11.193 -10.674 1.00 94.00 158 PHE A C 1
ATOM 1186 O O . PHE A 1 158 ? -7.909 11.827 -10.315 1.00 94.00 158 PHE A O 1
ATOM 1193 N N . GLU A 1 159 ? -7.017 10.016 -11.288 1.00 95.19 159 GLU A N 1
ATOM 1194 C CA . GLU A 1 159 ? -8.276 9.331 -11.592 1.00 95.19 159 GLU A CA 1
ATOM 1195 C C . GLU A 1 159 ? -8.785 8.464 -10.424 1.00 95.19 159 GLU A C 1
ATOM 1197 O O . GLU A 1 159 ? -9.808 7.801 -10.568 1.00 95.19 159 GLU A O 1
ATOM 1202 N N . ASN A 1 160 ? -8.103 8.473 -9.270 1.00 96.06 160 ASN A N 1
ATOM 1203 C CA . ASN A 1 160 ? -8.440 7.689 -8.075 1.00 96.06 160 ASN A CA 1
ATOM 1204 C C . ASN A 1 160 ? -8.509 6.168 -8.306 1.00 96.06 160 ASN A C 1
ATOM 1206 O O . ASN A 1 160 ? -9.257 5.447 -7.644 1.00 96.06 160 ASN A O 1
ATOM 1210 N N . VAL A 1 161 ? -7.724 5.657 -9.257 1.00 96.19 161 VAL A N 1
ATOM 1211 C CA . VAL A 1 161 ? -7.665 4.229 -9.596 1.00 96.19 161 VAL A CA 1
ATOM 1212 C C . VAL A 1 161 ? -6.201 3.774 -9.591 1.00 96.19 161 VAL A C 1
ATOM 1214 O O . VAL A 1 161 ? -5.346 4.495 -10.100 1.00 96.19 161 VAL A O 1
ATOM 1217 N N . PRO A 1 162 ? -5.864 2.587 -9.051 1.00 97.94 162 PRO A N 1
ATOM 1218 C CA . PRO A 1 162 ? -4.509 2.037 -9.136 1.00 97.94 162 PRO A CA 1
ATOM 1219 C C . PRO A 1 162 ? -4.008 1.925 -10.585 1.00 97.94 162 PRO A C 1
ATOM 1221 O O . PRO A 1 162 ? -4.766 1.547 -11.483 1.00 97.94 162 PRO A O 1
ATOM 1224 N N . VAL A 1 163 ? -2.713 2.174 -10.825 1.00 97.94 163 VAL A N 1
ATOM 1225 C CA . VAL A 1 163 ? -2.117 2.030 -12.167 1.00 97.94 163 VAL A CA 1
ATOM 1226 C C . VAL A 1 163 ? -2.250 0.602 -12.683 1.00 97.94 163 VAL A C 1
ATOM 1228 O O . VAL A 1 163 ? -2.494 0.422 -13.873 1.00 97.94 163 VAL A O 1
ATOM 1231 N N . VAL A 1 164 ? -2.206 -0.383 -11.779 1.00 97.75 164 VAL A N 1
ATOM 1232 C CA . VAL A 1 164 ? -2.382 -1.805 -12.102 1.00 97.75 164 VAL A CA 1
ATOM 1233 C C . VAL A 1 164 ? -3.694 -2.056 -12.847 1.00 97.75 164 VAL A C 1
ATOM 1235 O O . VAL A 1 164 ? -3.700 -2.760 -13.851 1.00 97.75 164 VAL A O 1
ATOM 1238 N N . PHE A 1 165 ? -4.786 -1.420 -12.414 1.00 96.75 165 PHE A N 1
ATOM 1239 C CA . PHE A 1 165 ? -6.095 -1.563 -13.057 1.00 96.75 165 PHE A CA 1
ATOM 1240 C C . PHE A 1 165 ? -6.272 -0.612 -14.242 1.00 96.75 165 PHE A C 1
ATOM 1242 O O . PHE A 1 165 ? -6.856 -0.985 -15.256 1.00 96.75 165 PHE A O 1
ATOM 1249 N N . ARG A 1 166 ? -5.756 0.617 -14.136 1.00 95.94 166 ARG A N 1
ATOM 1250 C CA . ARG A 1 166 ? -5.902 1.646 -15.175 1.00 95.94 166 ARG A CA 1
ATOM 1251 C C . ARG A 1 166 ? -5.090 1.346 -16.435 1.00 95.94 166 ARG A C 1
ATOM 1253 O O . ARG A 1 166 ? -5.550 1.607 -17.543 1.00 95.94 166 ARG A O 1
ATOM 1260 N N . ASN A 1 167 ? -3.856 0.876 -16.276 1.00 95.50 167 ASN A N 1
ATOM 1261 C CA . ASN A 1 167 ? -2.956 0.537 -17.372 1.00 95.50 167 ASN A CA 1
ATOM 1262 C C . ASN A 1 167 ? -2.266 -0.811 -17.084 1.00 95.50 167 ASN A C 1
ATOM 1264 O O . ASN A 1 167 ? -1.135 -0.831 -16.587 1.00 95.50 167 ASN A O 1
ATOM 1268 N N . PRO A 1 168 ? -2.930 -1.936 -17.421 1.00 93.19 168 PRO A N 1
ATOM 1269 C CA . PRO A 1 168 ? -2.475 -3.293 -17.100 1.00 93.19 168 PRO A CA 1
ATOM 1270 C C . PRO A 1 168 ? -1.120 -3.704 -17.695 1.00 93.19 168 PRO A C 1
ATOM 1272 O O . PRO A 1 168 ? -0.579 -4.743 -17.318 1.00 93.19 168 PRO A O 1
ATOM 1275 N N . TYR A 1 169 ? -0.588 -2.918 -18.636 1.00 91.81 169 TYR A N 1
ATOM 1276 C CA . TYR A 1 169 ? 0.617 -3.233 -19.406 1.00 91.81 169 TYR A CA 1
ATOM 1277 C C . TYR A 1 169 ? 1.718 -2.173 -19.272 1.00 91.81 169 TYR A C 1
ATOM 1279 O O . TYR A 1 169 ? 2.697 -2.214 -20.014 1.00 91.81 169 TYR A O 1
ATOM 1287 N N . SER A 1 170 ? 1.566 -1.200 -18.367 1.00 94.75 170 SER A N 1
ATOM 1288 C CA . SER A 1 170 ? 2.627 -0.228 -18.095 1.00 94.75 170 SER A CA 1
ATOM 1289 C C . SER A 1 170 ? 3.817 -0.897 -17.394 1.00 94.75 170 SER A C 1
ATOM 1291 O O . SER A 1 170 ? 3.653 -1.936 -16.750 1.00 94.75 170 SER A O 1
ATOM 1293 N N . HIS A 1 171 ? 5.014 -0.309 -17.500 1.00 94.50 171 HIS A N 1
ATOM 1294 C CA . HIS A 1 171 ? 6.221 -0.870 -16.880 1.00 94.50 171 HIS A CA 1
ATOM 1295 C C . HIS A 1 171 ? 6.042 -1.052 -15.369 1.00 94.50 171 HIS A C 1
ATOM 1297 O O . HIS A 1 171 ? 6.223 -2.156 -14.866 1.00 94.50 171 HIS A O 1
ATOM 1303 N N . ALA A 1 172 ? 5.556 -0.020 -14.670 1.00 96.56 172 ALA A N 1
ATOM 1304 C CA . ALA A 1 172 ? 5.308 -0.122 -13.235 1.00 96.56 172 ALA A CA 1
ATOM 1305 C C . ALA A 1 172 ? 4.274 -1.203 -12.892 1.00 96.56 172 ALA A C 1
ATOM 1307 O O . ALA A 1 172 ? 4.449 -1.936 -11.924 1.00 96.56 172 ALA A O 1
ATOM 1308 N N . THR A 1 173 ? 3.204 -1.332 -13.682 1.00 97.75 173 THR A N 1
ATOM 1309 C CA . THR A 1 173 ? 2.200 -2.381 -13.473 1.00 97.75 173 THR A CA 1
ATOM 1310 C C . THR A 1 173 ? 2.806 -3.779 -13.599 1.00 97.75 173 THR A C 1
ATOM 1312 O O . THR A 1 173 ? 2.529 -4.642 -12.767 1.00 97.75 173 THR A O 1
ATOM 1315 N N . ILE A 1 174 ? 3.646 -4.006 -14.609 1.00 96.81 174 ILE A N 1
ATOM 1316 C CA . ILE A 1 174 ? 4.356 -5.277 -14.786 1.00 96.81 174 ILE A CA 1
ATOM 1317 C C . ILE A 1 174 ? 5.259 -5.553 -13.575 1.00 96.81 174 ILE A C 1
ATOM 1319 O O . ILE A 1 174 ? 5.216 -6.658 -13.035 1.00 96.81 174 ILE A O 1
ATOM 1323 N N . ASP A 1 175 ? 5.992 -4.547 -13.092 1.00 97.44 175 ASP A N 1
ATOM 1324 C CA . ASP A 1 175 ? 6.857 -4.669 -11.914 1.00 97.44 175 ASP A CA 1
ATOM 1325 C C . ASP A 1 175 ? 6.063 -5.010 -10.638 1.00 97.44 175 ASP A C 1
ATOM 1327 O O . ASP A 1 175 ? 6.458 -5.887 -9.865 1.00 97.44 175 ASP A O 1
ATOM 1331 N N . PHE A 1 176 ? 4.895 -4.384 -10.435 1.00 98.25 176 PHE A N 1
ATOM 1332 C CA . PHE A 1 176 ? 3.994 -4.710 -9.323 1.00 98.25 176 PHE A CA 1
ATOM 1333 C C . PHE A 1 176 ? 3.474 -6.149 -9.397 1.00 98.25 176 PHE A C 1
ATOM 1335 O O . PHE A 1 176 ? 3.408 -6.823 -8.367 1.00 98.25 176 PHE A O 1
ATOM 1342 N N . LYS A 1 177 ? 3.128 -6.642 -10.592 1.00 97.75 177 LYS A N 1
ATOM 1343 C CA . LYS A 1 177 ? 2.680 -8.032 -10.782 1.00 97.75 177 LYS A CA 1
ATOM 1344 C C . LYS A 1 177 ? 3.811 -9.029 -10.527 1.00 97.75 177 LYS A C 1
ATOM 1346 O O . LYS A 1 177 ? 3.577 -10.037 -9.863 1.00 97.75 177 LYS A O 1
ATOM 1351 N N . TYR A 1 178 ? 5.039 -8.720 -10.950 1.00 96.69 178 TYR A N 1
ATOM 1352 C CA . TYR A 1 178 ? 6.222 -9.511 -10.596 1.00 96.69 178 TYR A CA 1
ATOM 1353 C C . TYR A 1 178 ? 6.450 -9.570 -9.087 1.00 96.69 178 TYR A C 1
ATOM 1355 O O . TYR A 1 178 ? 6.687 -10.648 -8.540 1.00 96.69 178 TYR A O 1
ATOM 1363 N N . LEU A 1 179 ? 6.352 -8.431 -8.397 1.00 96.38 179 LEU A N 1
ATOM 1364 C CA . LEU A 1 179 ? 6.482 -8.394 -6.944 1.00 96.38 179 LEU A CA 1
ATOM 1365 C C . LEU A 1 179 ? 5.383 -9.209 -6.257 1.00 96.38 179 LEU A C 1
ATOM 1367 O O . LEU A 1 179 ? 5.687 -10.011 -5.376 1.00 96.38 179 LEU A O 1
ATOM 1371 N N . ALA A 1 180 ? 4.123 -9.035 -6.660 1.00 96.50 180 ALA A N 1
ATOM 1372 C CA . ALA A 1 180 ? 3.003 -9.795 -6.113 1.00 96.50 180 ALA A CA 1
ATOM 1373 C C . ALA A 1 180 ? 3.214 -11.306 -6.301 1.00 96.50 180 ALA A C 1
ATOM 1375 O O . ALA A 1 180 ? 3.108 -12.063 -5.338 1.00 96.50 180 ALA A O 1
ATOM 1376 N N . ALA A 1 181 ? 3.612 -11.742 -7.498 1.00 95.69 181 ALA A N 1
ATOM 1377 C CA . ALA A 1 181 ? 3.927 -13.140 -7.775 1.00 95.69 181 ALA A CA 1
ATOM 1378 C C . ALA A 1 181 ? 5.069 -13.661 -6.891 1.00 95.69 181 ALA A C 1
ATOM 1380 O O . ALA A 1 181 ? 4.930 -14.708 -6.258 1.00 95.69 181 ALA A O 1
ATOM 1381 N N . ARG A 1 182 ? 6.156 -12.889 -6.747 1.00 93.38 182 ARG A N 1
ATOM 1382 C CA . ARG A 1 182 ? 7.290 -13.233 -5.877 1.00 93.38 182 ARG A CA 1
ATOM 1383 C C . ARG A 1 182 ? 6.872 -13.392 -4.415 1.00 93.38 182 ARG A C 1
ATOM 1385 O O . ARG A 1 182 ? 7.274 -14.362 -3.776 1.00 93.38 182 ARG A O 1
ATOM 1392 N N . LEU A 1 183 ? 6.052 -12.479 -3.891 1.00 92.19 183 LEU A N 1
ATOM 1393 C CA . LEU A 1 183 ? 5.529 -12.550 -2.520 1.00 92.19 183 LEU A CA 1
ATOM 1394 C C . LEU A 1 183 ? 4.633 -13.778 -2.311 1.00 92.19 183 LEU A C 1
ATOM 1396 O O . LEU A 1 183 ? 4.665 -14.392 -1.247 1.00 92.19 183 LEU A O 1
ATOM 1400 N N . LEU A 1 184 ? 3.879 -14.167 -3.340 1.00 92.62 184 LEU A N 1
ATOM 1401 C CA . LEU A 1 184 ? 3.019 -15.351 -3.334 1.00 92.62 184 LEU A CA 1
ATOM 1402 C C . LEU A 1 184 ? 3.755 -16.651 -3.678 1.00 92.62 184 LEU A C 1
ATOM 1404 O O . LEU A 1 184 ? 3.129 -17.709 -3.671 1.00 92.62 184 LEU A O 1
ATOM 1408 N N . ARG A 1 185 ? 5.060 -16.587 -3.984 1.00 92.31 185 ARG A N 1
ATOM 1409 C CA . ARG A 1 185 ? 5.857 -17.714 -4.502 1.00 92.31 185 ARG A CA 1
ATOM 1410 C C . ARG A 1 185 ? 5.216 -18.358 -5.741 1.00 92.31 185 ARG A C 1
ATOM 1412 O O . ARG A 1 185 ? 5.220 -19.577 -5.890 1.00 92.31 185 ARG A O 1
ATOM 1419 N N . LYS A 1 186 ? 4.646 -17.523 -6.609 1.00 93.88 186 LYS A N 1
ATOM 1420 C CA . LYS A 1 186 ? 4.071 -17.887 -7.908 1.00 93.88 186 LYS A CA 1
ATOM 1421 C C . LYS A 1 186 ? 4.963 -17.373 -9.034 1.00 93.88 186 LYS A C 1
ATOM 1423 O O . LYS A 1 186 ? 5.694 -16.397 -8.868 1.00 93.88 186 LYS A O 1
ATOM 1428 N N . GLU A 1 187 ? 4.859 -18.008 -10.192 1.00 91.38 187 GLU A N 1
ATOM 1429 C CA . GLU A 1 187 ? 5.430 -17.488 -11.432 1.00 91.38 187 GLU A CA 1
ATOM 1430 C C . GLU A 1 187 ? 4.483 -16.456 -12.057 1.00 91.38 187 GLU A C 1
ATOM 1432 O O . GLU A 1 187 ? 3.260 -16.540 -11.915 1.00 91.38 187 GLU A O 1
ATOM 1437 N N . TYR A 1 188 ? 5.055 -15.466 -12.740 1.00 92.75 188 TYR A N 1
ATOM 1438 C CA . TYR A 1 188 ? 4.311 -14.487 -13.524 1.00 92.75 188 TYR A CA 1
ATOM 1439 C C . TYR A 1 188 ? 5.006 -14.279 -14.863 1.00 92.75 188 TYR A C 1
ATOM 1441 O O . TYR A 1 188 ? 6.163 -13.858 -14.917 1.00 92.75 188 TYR A O 1
ATOM 1449 N N . GLU A 1 189 ? 4.279 -14.566 -15.937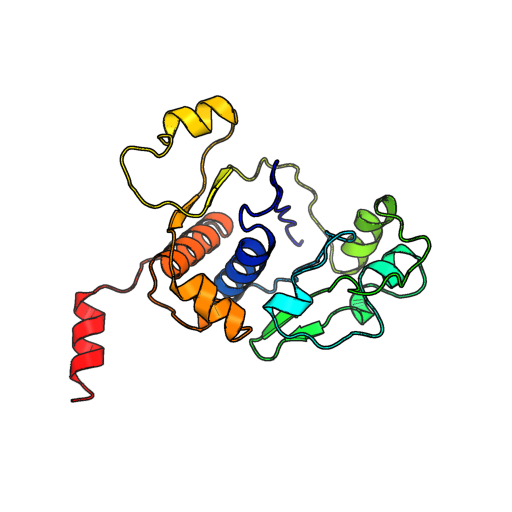 1.00 88.00 189 GLU A N 1
ATOM 1450 C CA . GLU A 1 189 ? 4.718 -14.295 -17.297 1.00 88.00 189 GLU A CA 1
ATOM 1451 C C . GLU A 1 189 ? 4.038 -13.019 -17.801 1.00 88.00 189 GLU A C 1
ATOM 1453 O O . GLU A 1 189 ? 2.806 -12.970 -17.908 1.00 88.00 189 GLU A O 1
ATOM 1458 N N . PRO A 1 190 ? 4.803 -11.961 -18.116 1.00 82.94 190 PRO A N 1
ATOM 1459 C CA . PRO A 1 190 ? 4.233 -10.769 -18.697 1.00 82.94 190 PRO A CA 1
ATOM 1460 C C . PRO A 1 190 ? 3.733 -11.082 -20.113 1.00 82.94 190 PRO A C 1
ATOM 1462 O O . PRO A 1 190 ? 4.289 -11.921 -20.827 1.00 82.94 190 PRO A O 1
ATOM 1465 N N . PRO A 1 191 ? 2.690 -10.385 -20.566 1.00 78.00 191 PRO A N 1
ATOM 1466 C CA . PRO A 1 191 ? 2.109 -10.638 -21.868 1.00 78.00 191 PRO A CA 1
ATOM 1467 C C . PRO A 1 191 ? 3.101 -10.270 -22.981 1.00 78.00 191 PRO A C 1
ATOM 1469 O O . PRO A 1 191 ? 3.637 -9.162 -23.031 1.00 78.00 191 PRO A O 1
ATOM 1472 N N . ASN A 1 192 ? 3.334 -11.212 -23.898 1.00 73.06 192 ASN A N 1
ATOM 1473 C CA . ASN A 1 192 ? 4.260 -11.026 -25.012 1.00 73.06 192 ASN A CA 1
ATOM 1474 C C . ASN A 1 192 ? 3.823 -9.861 -25.918 1.00 73.06 192 ASN A C 1
ATOM 1476 O O . ASN A 1 192 ? 2.701 -9.810 -26.421 1.00 73.06 192 ASN A O 1
ATOM 1480 N N . PHE A 1 193 ? 4.741 -8.942 -26.224 1.00 64.50 193 PHE A N 1
ATOM 1481 C CA . PHE A 1 193 ? 4.444 -7.777 -27.073 1.00 64.50 193 PHE A CA 1
ATOM 1482 C C . PHE A 1 193 ? 3.921 -8.176 -28.474 1.00 64.50 193 PHE A C 1
ATOM 1484 O O . PHE A 1 193 ? 3.117 -7.475 -29.092 1.00 64.50 193 PHE A O 1
ATOM 1491 N N . LEU A 1 194 ? 4.327 -9.358 -28.957 1.00 52.50 194 LEU A N 1
ATOM 1492 C CA . LEU A 1 194 ? 3.853 -9.972 -30.202 1.00 52.50 194 LEU A CA 1
ATOM 1493 C C . LEU A 1 194 ? 2.401 -10.481 -30.122 1.00 52.50 194 LEU A C 1
ATOM 1495 O O . LEU A 1 194 ? 1.674 -10.384 -31.113 1.00 52.50 194 LEU A O 1
ATOM 1499 N N . SER A 1 195 ? 1.950 -10.993 -28.971 1.00 55.88 195 SER A N 1
ATOM 1500 C CA . SER A 1 195 ? 0.550 -11.396 -28.785 1.00 55.88 195 SER A CA 1
ATOM 1501 C C . SER A 1 195 ? -0.360 -10.180 -28.583 1.00 55.88 195 SER A C 1
ATOM 1503 O O . SER A 1 195 ? -1.462 -10.165 -29.132 1.00 55.88 195 SER A O 1
ATOM 1505 N N . LEU A 1 196 ? 0.126 -9.113 -27.931 1.00 55.41 196 LEU A N 1
ATOM 1506 C CA . LEU A 1 196 ? -0.594 -7.833 -27.834 1.00 55.41 196 LEU A CA 1
ATOM 1507 C C . LEU A 1 196 ? -0.864 -7.203 -29.206 1.00 55.41 196 LEU A C 1
ATOM 1509 O O . LEU A 1 196 ? -1.985 -6.770 -29.466 1.00 55.41 196 LEU A O 1
ATOM 1513 N N . ARG A 1 197 ? 0.127 -7.187 -30.112 1.00 51.75 197 ARG A N 1
ATOM 1514 C CA . ARG A 1 197 ? -0.070 -6.684 -31.486 1.00 51.75 197 ARG A CA 1
ATOM 1515 C C . ARG A 1 197 ? -1.135 -7.467 -32.251 1.00 51.75 197 ARG A C 1
ATOM 1517 O O . ARG A 1 197 ? -1.908 -6.862 -32.983 1.00 51.75 197 ARG A O 1
ATOM 1524 N N . ARG A 1 198 ? -1.213 -8.792 -32.073 1.00 51.28 198 ARG A N 1
ATOM 1525 C CA . ARG A 1 198 ? -2.266 -9.610 -32.703 1.00 51.28 198 ARG A CA 1
ATOM 1526 C C . ARG A 1 198 ? -3.661 -9.254 -32.188 1.00 51.28 198 ARG A C 1
ATOM 1528 O O . ARG A 1 198 ? -4.577 -9.177 -32.993 1.00 51.28 198 ARG A O 1
ATOM 1535 N N . ILE A 1 199 ? -3.816 -8.997 -30.890 1.00 57.12 199 ILE A N 1
ATOM 1536 C CA . ILE A 1 199 ? -5.110 -8.627 -30.292 1.00 57.12 199 ILE A CA 1
ATOM 1537 C C . ILE A 1 199 ? -5.529 -7.209 -30.708 1.00 57.12 199 ILE A C 1
ATOM 1539 O O . ILE A 1 199 ? -6.690 -6.976 -31.034 1.00 57.12 199 ILE A O 1
ATOM 1543 N N . LEU A 1 200 ? -4.583 -6.267 -30.746 1.00 53.16 200 LEU A N 1
ATOM 1544 C CA . LEU A 1 200 ? -4.844 -4.882 -31.148 1.00 53.16 200 LEU A CA 1
ATOM 1545 C C . LEU A 1 200 ? -5.136 -4.746 -32.652 1.00 53.16 200 LEU A C 1
ATOM 1547 O O . LEU A 1 200 ? -5.975 -3.934 -33.029 1.00 53.16 200 LEU A O 1
ATOM 1551 N N . ASN A 1 201 ? -4.532 -5.585 -33.501 1.00 51.28 201 ASN A N 1
ATOM 1552 C CA . ASN A 1 201 ? -4.781 -5.593 -34.949 1.00 51.28 201 ASN A CA 1
ATOM 1553 C C . ASN A 1 201 ? -6.107 -6.262 -35.361 1.00 51.28 201 ASN A C 1
ATOM 1555 O O . ASN A 1 201 ? -6.468 -6.191 -36.528 1.00 51.28 201 ASN A O 1
ATOM 1559 N N . PHE A 1 202 ? -6.839 -6.899 -34.441 1.00 48.72 202 PHE A N 1
ATOM 1560 C CA . PHE A 1 202 ? -8.181 -7.443 -34.709 1.00 48.72 202 PHE A CA 1
ATOM 1561 C C . PHE A 1 202 ? -9.310 -6.420 -34.485 1.00 48.72 202 PHE A C 1
ATOM 1563 O O . PHE A 1 202 ? -10.480 -6.740 -34.679 1.00 48.72 202 PHE A O 1
ATOM 1570 N N . ARG A 1 203 ? -8.973 -5.196 -34.057 1.00 46.44 203 ARG A N 1
ATOM 1571 C CA . ARG A 1 203 ? -9.916 -4.084 -33.854 1.00 46.44 203 ARG A CA 1
ATOM 1572 C C . ARG A 1 203 ? -9.754 -2.949 -34.881 1.00 46.44 203 ARG A C 1
ATOM 1574 O O . ARG A 1 203 ? -10.222 -1.844 -34.614 1.00 46.44 203 ARG A O 1
ATOM 1581 N N . GLY A 1 204 ? -9.088 -3.214 -36.007 1.00 39.09 204 GLY A N 1
ATOM 1582 C CA . GLY A 1 204 ? -8.915 -2.285 -37.132 1.00 39.09 204 GLY A CA 1
ATOM 1583 C C . GLY A 1 204 ? -9.705 -2.710 -38.358 1.00 39.09 204 GLY A C 1
ATOM 1584 O O . GLY A 1 204 ? -9.824 -3.938 -38.564 1.00 39.09 204 GLY A O 1
#

Radius of gyration: 18.27 Å; chains: 1; bounding box: 43×34×59 Å

Foldseek 3Di:
DDEDDDQDDPDPPQCSLLLQQLLQVLLVVVVDDDEAEQPPQVDWCNCLLQVPPADPDALLCVQLVNDQQVNQWDQRPSGYTYRTHGPDPPRDRRDCVCVVVRVVVVDPYDPDPPPPFDEAEQDAPDPPDDDQVRVCVVRVGHYLFYAHNDVLSVVCSVVSHRSCVVPVQTRRNLRSNSSSCVVVVHDDDHDDPVVVVVVVVVVD

Sequence (204 aa):
MSNIIGVVSGKGGVGKTTFSINLAAALKEFDQDSIIVDVDLGNPNIALQLGIPSMPLTLQEVLAGEARIQHSIFHHPVGLKVIPSSLSMSGAGADLSKLKEAIKELDEIDLRKDNIGVVINRVRNDAYELNSDEVELMCETPIICRISEDPNIRKASFENVPVVFRNPYSHATIDFKYLAARLLRKEYEPPNFLSLRRILNFRG

Secondary structure (DSSP, 8-state):
-EE------SSTTS-HHHHHHHHHHHHHHTT---EEE---SSS--HHHHTTPPPPSS-HHHHHHTSS-GGGG-EE-TTS-EEEPPPSSS--TT--GGGHHHHHHTTS-EE-------EEEEEE---TTSPPHHHHHHHHTS-EEEEEE--HHHHHHHHTTS-HHHH-TTSHHHHHHHHHHHHHTT---PPPPHHHHHHHHGGG-

pLDDT: mean 88.71, std 12.25, range [39.09, 98.5]